Protein AF-A0A7V9UME2-F1 (afdb_monomer)

Solvent-accessible surface area (backbone atoms only — not comparable to full-atom values): 10775 Å² total; per-residue (Å²): 134,85,80,83,74,76,74,48,71,33,78,47,78,46,76,48,77,49,78,42,69,47,79,44,84,53,72,81,42,75,70,39,49,62,72,36,68,63,60,69,37,90,89,47,67,75,81,38,71,73,53,54,52,47,53,51,49,42,49,54,52,45,53,52,39,70,72,31,64,72,46,36,53,50,49,52,51,32,56,49,28,55,60,44,18,78,75,78,42,77,62,42,36,71,76,66,71,50,64,56,67,64,76,53,50,57,77,49,39,84,79,50,57,72,68,55,34,51,52,53,50,51,27,48,78,67,73,42,39,64,75,67,38,41,59,59,56,58,19,49,42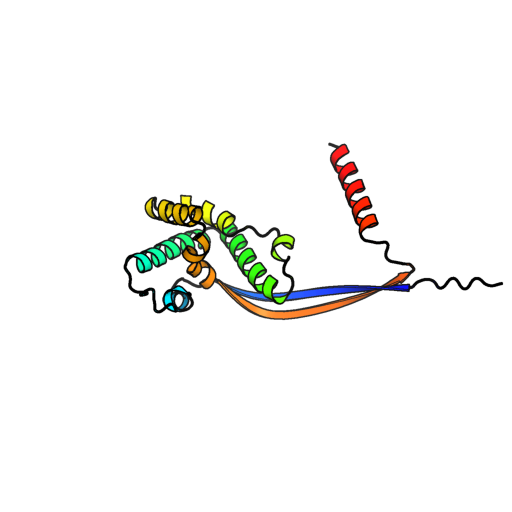,81,43,82,75,48,75,48,78,49,79,46,80,46,83,39,86,41,77,82,75,56,71,66,57,57,50,52,49,52,54,53,51,51,55,60,60,64,72,74,116

Mean predicted aligned error: 12.07 Å

Structure (mmCIF, N/CA/C/O backbone):
data_AF-A0A7V9UME2-F1
#
_entry.id   AF-A0A7V9UME2-F1
#
loop_
_atom_site.group_PDB
_atom_site.id
_atom_site.type_symbol
_atom_site.label_atom_id
_atom_site.label_alt_id
_atom_site.label_comp_id
_atom_site.label_asym_id
_atom_site.label_entity_id
_atom_site.label_seq_id
_atom_site.pdbx_PDB_ins_code
_atom_site.Cartn_x
_atom_site.Cartn_y
_atom_site.Cartn_z
_atom_site.occupancy
_atom_site.B_iso_or_equiv
_atom_site.auth_seq_id
_atom_site.auth_comp_id
_atom_site.auth_asym_id
_atom_site.auth_atom_id
_atom_site.pdbx_PDB_model_num
ATOM 1 N N . MET A 1 1 ? 40.682 19.421 -53.446 1.00 37.09 1 MET A N 1
ATOM 2 C CA . MET A 1 1 ? 40.880 19.091 -52.021 1.00 37.09 1 MET A CA 1
ATOM 3 C C . MET A 1 1 ? 39.551 18.552 -51.536 1.00 37.09 1 MET A C 1
ATOM 5 O O . MET A 1 1 ? 38.599 19.317 -51.508 1.00 37.09 1 MET A O 1
ATOM 9 N N . ASN A 1 2 ? 39.467 17.237 -51.321 1.00 38.06 2 ASN A N 1
ATOM 10 C CA . ASN A 1 2 ? 38.267 16.581 -50.802 1.00 38.06 2 ASN A CA 1
ATOM 11 C C . ASN A 1 2 ? 38.103 16.971 -49.334 1.00 38.06 2 ASN A C 1
ATOM 13 O O . ASN A 1 2 ? 39.027 16.779 -48.546 1.00 38.06 2 ASN A O 1
ATOM 17 N N . SER A 1 3 ? 36.957 17.545 -48.988 1.00 43.12 3 SER A N 1
ATOM 18 C CA . SER A 1 3 ? 36.489 17.617 -47.612 1.00 43.12 3 SER A CA 1
ATOM 19 C C . SER A 1 3 ? 35.932 16.243 -47.255 1.00 43.12 3 SER A C 1
ATOM 21 O O . SER A 1 3 ? 34.804 15.925 -47.628 1.00 43.12 3 SER A O 1
ATOM 23 N N . ASP A 1 4 ? 36.734 15.423 -46.576 1.00 44.94 4 ASP A N 1
ATOM 24 C CA . ASP A 1 4 ? 36.217 14.294 -45.802 1.00 44.94 4 ASP A CA 1
ATOM 25 C C . ASP A 1 4 ? 35.383 14.884 -44.654 1.00 44.94 4 ASP A C 1
ATOM 27 O O . ASP A 1 4 ? 35.871 15.134 -43.551 1.00 44.94 4 ASP A O 1
ATOM 31 N N . GLU A 1 5 ? 34.120 15.199 -44.943 1.00 48.78 5 GLU A N 1
ATOM 32 C CA . GLU A 1 5 ? 33.104 15.365 -43.913 1.00 48.78 5 GLU A CA 1
ATOM 33 C C . GLU A 1 5 ? 32.893 13.977 -43.309 1.00 48.78 5 GLU A C 1
ATOM 35 O O . GLU A 1 5 ? 32.191 13.135 -43.864 1.00 48.78 5 GLU A O 1
ATOM 40 N N . HIS A 1 6 ? 33.560 13.703 -42.187 1.00 49.41 6 HIS A N 1
ATOM 41 C CA . HIS A 1 6 ? 33.167 12.595 -41.331 1.00 49.41 6 HIS A CA 1
ATOM 42 C C . HIS A 1 6 ? 31.718 12.847 -40.903 1.00 49.41 6 HIS A C 1
ATOM 44 O O . HIS A 1 6 ? 31.464 13.654 -40.010 1.00 49.41 6 HIS A O 1
ATOM 50 N N . GLU A 1 7 ? 30.764 12.193 -41.571 1.00 59.16 7 GLU A N 1
ATOM 51 C CA . GLU A 1 7 ? 29.390 12.099 -41.095 1.00 59.16 7 GLU A CA 1
ATOM 52 C C . GLU A 1 7 ? 29.445 11.493 -39.690 1.00 59.16 7 GLU A C 1
ATOM 54 O O . GLU A 1 7 ? 29.748 10.311 -39.519 1.00 59.16 7 GLU A O 1
ATOM 59 N N . THR A 1 8 ? 29.231 12.318 -38.664 1.00 61.66 8 THR A N 1
ATOM 60 C CA . THR A 1 8 ? 29.164 11.850 -37.281 1.00 61.66 8 THR A CA 1
ATOM 61 C C . THR A 1 8 ? 27.999 10.869 -37.173 1.00 61.66 8 THR A C 1
ATOM 63 O O . THR A 1 8 ? 26.838 11.273 -37.209 1.00 61.66 8 THR A O 1
ATOM 66 N N . GLU A 1 9 ? 28.288 9.574 -37.091 1.00 61.94 9 GLU A N 1
A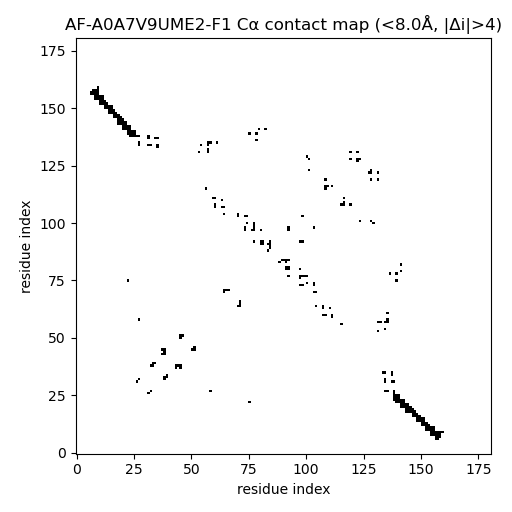TOM 67 C CA . GLU A 1 9 ? 27.285 8.536 -36.858 1.00 61.94 9 GLU A CA 1
ATOM 68 C C . GLU A 1 9 ? 26.998 8.475 -35.352 1.00 61.94 9 GLU A C 1
ATOM 70 O O . GLU A 1 9 ? 27.887 8.171 -34.555 1.00 61.94 9 GLU A O 1
ATOM 75 N N . THR A 1 10 ? 25.759 8.763 -34.949 1.00 69.25 10 THR A N 1
ATOM 76 C CA . THR A 1 10 ? 25.314 8.549 -33.568 1.00 69.25 10 THR A CA 1
ATOM 77 C C . THR A 1 10 ? 24.605 7.204 -33.467 1.00 69.25 10 THR A C 1
ATOM 79 O O . THR A 1 10 ? 23.643 6.930 -34.189 1.00 69.25 10 THR A O 1
ATOM 82 N N . LEU A 1 11 ? 25.058 6.361 -32.539 1.00 72.44 11 LEU A N 1
ATOM 83 C CA . LEU A 1 11 ? 24.358 5.136 -32.171 1.00 72.44 11 LEU A CA 1
ATOM 84 C C . LEU A 1 11 ? 23.325 5.451 -31.086 1.00 72.44 11 LEU A C 1
ATOM 86 O O . LEU A 1 11 ? 23.682 5.813 -29.967 1.00 72.44 11 LEU A O 1
ATOM 90 N N . GLU A 1 12 ? 22.049 5.288 -31.414 1.00 74.19 12 GLU A N 1
ATOM 91 C CA . GLU A 1 12 ? 20.953 5.354 -30.455 1.00 74.19 12 GLU A CA 1
ATOM 92 C C . GLU A 1 12 ? 20.598 3.927 -30.009 1.00 74.19 12 GLU A C 1
ATOM 94 O O . GLU A 1 12 ? 20.333 3.046 -30.835 1.00 74.19 12 GLU A O 1
ATOM 99 N N . MET A 1 13 ? 20.616 3.690 -28.698 1.00 72.00 13 MET A N 1
ATOM 100 C CA . MET A 1 13 ? 20.225 2.417 -28.089 1.00 72.00 13 MET A CA 1
ATOM 101 C C . MET A 1 13 ? 18.996 2.653 -27.218 1.00 72.00 13 MET A C 1
ATOM 103 O O . MET A 1 13 ? 19.035 3.456 -26.288 1.00 72.00 13 MET A O 1
ATOM 107 N N . HIS A 1 14 ? 17.909 1.962 -27.536 1.00 76.50 14 HIS A N 1
ATOM 108 C CA . HIS A 1 14 ? 16.685 1.935 -26.746 1.00 76.50 14 HIS A CA 1
ATOM 109 C C . HIS A 1 14 ? 16.627 0.602 -26.013 1.00 76.50 14 HIS A C 1
ATOM 111 O O . HIS A 1 14 ? 16.776 -0.444 -26.637 1.00 76.50 14 HIS A O 1
ATOM 117 N N . TYR A 1 15 ? 16.396 0.635 -24.706 1.00 73.56 15 TYR A N 1
ATOM 118 C CA . TYR A 1 15 ? 16.175 -0.566 -23.907 1.00 73.56 15 TYR A CA 1
ATOM 119 C C . TYR A 1 15 ? 14.728 -0.558 -23.436 1.00 73.56 15 TYR A C 1
ATOM 121 O O . TYR A 1 15 ? 14.269 0.427 -22.856 1.00 73.56 15 TYR A O 1
ATOM 129 N N . ARG A 1 16 ? 14.006 -1.646 -2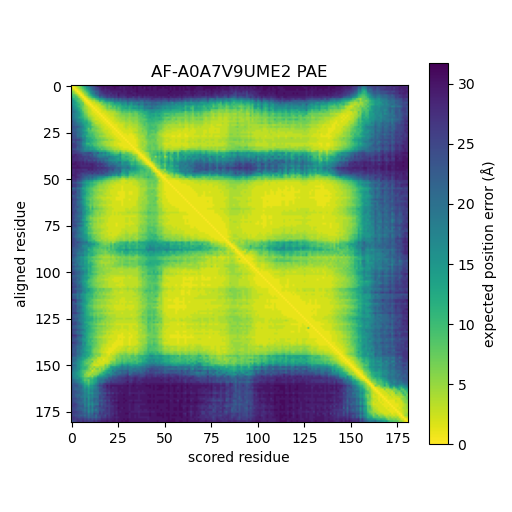3.692 1.00 79.12 16 ARG A N 1
ATOM 130 C CA . ARG A 1 16 ? 12.710 -1.912 -23.071 1.00 79.12 16 ARG A CA 1
ATOM 131 C C . ARG A 1 16 ? 12.926 -2.944 -21.979 1.00 79.12 16 ARG A C 1
ATOM 133 O O . ARG A 1 16 ? 13.465 -4.009 -22.252 1.00 79.12 16 ARG A O 1
ATOM 140 N N . VAL A 1 17 ? 12.493 -2.616 -20.769 1.00 76.62 17 VAL A N 1
ATOM 141 C CA . VAL A 1 17 ? 12.484 -3.540 -19.636 1.00 76.62 17 VAL A CA 1
ATOM 142 C C . VAL A 1 17 ? 11.035 -3.924 -19.365 1.00 76.62 17 VAL A C 1
ATOM 144 O O . VAL A 1 17 ? 10.199 -3.044 -19.161 1.00 76.62 17 VAL A O 1
ATOM 147 N N . THR A 1 18 ? 10.751 -5.219 -19.389 1.00 83.00 18 THR A N 1
ATOM 148 C CA . THR A 1 18 ? 9.478 -5.802 -18.957 1.00 83.00 18 THR A CA 1
ATOM 149 C C . THR A 1 18 ? 9.734 -6.522 -17.642 1.00 83.00 18 THR A C 1
ATOM 151 O O . THR A 1 18 ? 10.690 -7.289 -17.543 1.00 83.00 18 THR A O 1
ATOM 154 N N . LEU A 1 19 ? 8.910 -6.256 -16.632 1.00 82.25 19 LEU A N 1
ATOM 155 C CA . LEU A 1 19 ? 8.998 -6.898 -15.325 1.00 82.25 19 LEU A CA 1
ATOM 156 C C . LEU A 1 19 ? 7.687 -7.623 -15.058 1.00 82.25 19 LEU A C 1
ATOM 158 O O . LEU A 1 19 ? 6.629 -6.991 -15.058 1.00 82.25 19 LEU A O 1
ATOM 162 N N . ASP A 1 20 ? 7.781 -8.918 -14.798 1.00 86.94 20 ASP A N 1
ATOM 163 C CA . ASP A 1 20 ? 6.648 -9.750 -14.431 1.00 86.94 20 ASP A CA 1
ATOM 164 C C . ASP A 1 20 ? 6.674 -9.976 -12.923 1.00 86.94 20 ASP A C 1
ATOM 166 O O . ASP A 1 20 ? 7.697 -10.350 -12.338 1.00 86.94 20 ASP A O 1
ATOM 170 N N . PHE A 1 21 ? 5.542 -9.726 -12.279 1.00 86.88 21 PHE A N 1
ATOM 171 C CA . PHE A 1 21 ? 5.401 -9.848 -10.839 1.00 86.88 21 PHE A CA 1
ATOM 172 C C . PHE A 1 21 ? 4.000 -10.323 -10.477 1.00 86.88 21 PHE A C 1
ATOM 174 O O . PHE A 1 21 ? 3.012 -10.074 -11.171 1.00 86.88 21 PHE A O 1
ATOM 181 N N . ARG A 1 22 ? 3.919 -10.956 -9.314 1.00 91.19 22 ARG A N 1
ATOM 182 C CA . ARG A 1 22 ? 2.683 -11.361 -8.667 1.00 91.19 22 ARG A CA 1
ATOM 183 C C . ARG A 1 22 ? 2.509 -10.577 -7.381 1.00 91.19 22 ARG A C 1
ATOM 185 O O . ARG A 1 22 ? 3.382 -10.591 -6.519 1.00 91.19 22 ARG A O 1
ATOM 192 N N . MET A 1 23 ? 1.357 -9.934 -7.226 1.00 90.00 23 MET A N 1
ATOM 193 C CA . MET A 1 23 ? 0.979 -9.300 -5.965 1.00 90.00 23 MET A CA 1
ATOM 194 C C . MET A 1 23 ? 0.060 -10.215 -5.167 1.00 90.00 23 MET A C 1
ATOM 196 O O . MET A 1 23 ? -0.976 -10.668 -5.656 1.00 90.00 23 MET A O 1
ATOM 200 N N . LEU A 1 24 ? 0.434 -10.467 -3.919 1.00 91.25 24 LEU A N 1
ATOM 201 C CA . LEU A 1 24 ? -0.372 -11.188 -2.949 1.00 91.25 24 LEU A CA 1
ATOM 202 C C . LEU A 1 24 ? -0.977 -10.190 -1.966 1.00 91.25 24 LEU A C 1
ATOM 204 O O . LEU A 1 24 ? -0.264 -9.461 -1.283 1.00 91.25 24 LEU A O 1
ATOM 208 N N . VAL A 1 25 ? -2.305 -10.200 -1.881 1.00 93.00 25 VAL A N 1
ATOM 209 C CA . VAL A 1 25 ? -3.093 -9.373 -0.960 1.00 93.00 25 VAL A CA 1
ATOM 210 C C . VAL A 1 25 ? -3.575 -10.276 0.177 1.00 93.00 25 VAL A C 1
ATOM 212 O O . VAL A 1 25 ? -4.557 -11.011 0.031 1.00 93.00 25 VAL A O 1
ATOM 215 N N . ARG A 1 26 ? -2.829 -10.292 1.284 1.00 94.38 26 ARG A N 1
ATOM 216 C CA . ARG A 1 26 ? -3.022 -11.199 2.429 1.00 94.38 26 ARG A CA 1
ATOM 217 C C . ARG A 1 26 ? -3.964 -10.593 3.465 1.00 94.38 26 ARG A C 1
ATOM 219 O O . ARG A 1 26 ? -4.208 -9.400 3.472 1.00 94.38 26 ARG A O 1
ATOM 226 N N . ALA A 1 27 ? -4.533 -11.400 4.354 1.00 93.81 27 ALA A N 1
ATOM 227 C CA . ALA A 1 27 ? -5.198 -10.851 5.539 1.00 93.81 27 ALA A CA 1
ATOM 228 C C . ALA A 1 27 ? -4.146 -10.418 6.575 1.00 93.81 27 ALA A C 1
ATOM 230 O O . ALA A 1 27 ? -3.106 -11.060 6.668 1.00 93.81 27 ALA A O 1
ATOM 231 N N . ILE A 1 28 ? -4.442 -9.397 7.388 1.00 93.56 28 ILE A N 1
ATOM 232 C CA . ILE A 1 28 ? -3.623 -9.043 8.560 1.00 93.56 28 ILE A CA 1
ATOM 233 C C . ILE A 1 28 ? -3.883 -10.092 9.656 1.00 93.56 28 ILE A C 1
ATOM 235 O O . ILE A 1 28 ? -4.777 -9.936 10.491 1.00 93.56 28 ILE A O 1
ATOM 239 N N . ASN A 1 29 ? -3.161 -11.208 9.592 1.00 89.94 29 ASN A N 1
ATOM 240 C CA . ASN A 1 29 ? -3.168 -12.311 10.555 1.00 89.94 29 ASN A CA 1
ATOM 241 C C . ASN A 1 29 ? -1.890 -12.279 11.416 1.00 89.94 29 ASN A C 1
ATOM 243 O O . ASN A 1 29 ? -1.044 -11.407 11.238 1.00 89.94 29 ASN A O 1
ATOM 247 N N . ASP A 1 30 ? -1.741 -13.240 12.328 1.00 87.00 30 ASP A N 1
ATOM 248 C CA . ASP A 1 30 ? -0.585 -13.308 13.232 1.00 87.00 30 ASP A CA 1
ATOM 249 C C . ASP A 1 30 ? 0.756 -13.402 12.483 1.00 87.00 30 ASP A C 1
ATOM 251 O O . ASP A 1 30 ? 1.754 -12.857 12.944 1.00 87.00 30 ASP A O 1
ATOM 255 N N . GLU A 1 31 ? 0.778 -14.039 11.308 1.00 87.44 31 GLU A N 1
ATOM 256 C CA . GLU A 1 31 ? 1.973 -14.121 10.458 1.00 87.44 31 GLU A CA 1
ATOM 257 C C . GLU A 1 31 ? 2.373 -12.737 9.927 1.00 87.44 31 GLU A C 1
ATOM 259 O O . GLU A 1 31 ? 3.521 -12.337 10.080 1.00 87.44 31 GLU A O 1
ATOM 264 N N . VAL A 1 32 ? 1.426 -11.970 9.366 1.00 88.56 32 VAL A N 1
ATOM 265 C CA . VAL A 1 32 ? 1.680 -10.593 8.895 1.00 88.56 32 VAL A CA 1
ATOM 266 C C . VAL A 1 32 ? 2.087 -9.680 10.050 1.00 88.56 32 VAL A C 1
ATOM 268 O O . VAL A 1 32 ? 2.968 -8.839 9.892 1.00 88.56 32 VAL A O 1
ATOM 271 N N . CYS A 1 33 ? 1.483 -9.860 11.223 1.00 87.62 33 CYS A N 1
ATOM 272 C CA . CYS A 1 33 ? 1.857 -9.130 12.426 1.00 87.62 33 CYS A CA 1
ATOM 273 C C . CYS A 1 33 ? 3.333 -9.357 12.800 1.00 87.62 33 CYS A C 1
ATOM 275 O O . CYS A 1 33 ? 4.056 -8.395 13.032 1.00 87.62 33 CYS A O 1
ATOM 277 N N . GLN A 1 34 ? 3.823 -10.599 12.765 1.00 84.19 34 GLN A N 1
ATOM 278 C CA . GLN A 1 34 ? 5.230 -10.916 13.065 1.00 84.19 34 GLN A CA 1
ATOM 279 C C . GLN A 1 34 ? 6.237 -10.299 12.076 1.00 84.19 34 GLN A C 1
ATOM 281 O O . GLN A 1 34 ? 7.414 -10.151 12.407 1.00 84.19 34 GLN A O 1
ATOM 286 N N . GLU A 1 35 ? 5.794 -9.921 10.874 1.00 84.38 35 GLU A N 1
ATOM 287 C CA . GLU A 1 35 ? 6.627 -9.243 9.873 1.00 84.38 35 GLU A CA 1
ATOM 288 C C . GLU A 1 35 ? 6.812 -7.737 10.152 1.00 84.38 35 GLU A C 1
ATOM 290 O O . GLU A 1 35 ? 7.667 -7.106 9.529 1.00 84.38 35 GLU A O 1
ATOM 295 N N . SER A 1 36 ? 6.036 -7.149 11.068 1.00 76.94 36 SER A N 1
ATOM 296 C CA . SER A 1 36 ? 6.126 -5.727 11.425 1.00 76.94 36 SER A CA 1
ATOM 297 C C . SER A 1 36 ? 7.287 -5.433 12.375 1.00 76.94 36 SER A C 1
ATOM 299 O O . SER A 1 36 ? 7.661 -6.248 13.227 1.00 76.94 36 SER A O 1
ATOM 301 N N . PHE A 1 37 ? 7.851 -4.229 12.256 1.00 63.75 37 PHE A N 1
ATOM 302 C CA . PHE A 1 37 ? 8.914 -3.752 13.138 1.00 63.75 37 PHE A CA 1
ATOM 303 C C . PHE A 1 37 ? 8.492 -3.750 14.617 1.00 63.75 37 PHE A C 1
ATOM 305 O O . PHE A 1 37 ? 9.285 -4.128 15.477 1.00 63.75 37 PHE A O 1
ATOM 312 N N . PHE A 1 38 ? 7.231 -3.425 14.915 1.00 61.59 38 PHE A N 1
ATOM 313 C CA . PHE A 1 38 ? 6.715 -3.351 16.287 1.00 61.59 38 PHE A CA 1
ATOM 314 C C . PHE A 1 38 ? 6.739 -4.685 17.041 1.00 61.59 38 PHE A C 1
ATOM 316 O O . PHE A 1 38 ? 6.883 -4.698 18.257 1.00 61.59 38 PHE A O 1
ATOM 323 N N . PHE A 1 39 ? 6.638 -5.814 16.336 1.00 56.97 39 PHE A N 1
ATOM 324 C CA . PHE A 1 39 ? 6.765 -7.143 16.945 1.00 56.97 39 PHE A CA 1
ATOM 325 C C . PHE A 1 39 ? 8.225 -7.578 17.137 1.00 56.97 39 PHE A C 1
ATOM 327 O O . PHE A 1 39 ? 8.498 -8.522 17.879 1.00 56.97 39 PHE A O 1
ATOM 334 N N . ASN A 1 40 ? 9.160 -6.902 16.466 1.00 55.47 40 ASN A N 1
ATOM 335 C CA . ASN A 1 40 ? 10.590 -7.192 16.510 1.00 55.47 40 ASN A CA 1
ATOM 336 C C . ASN A 1 40 ? 11.362 -6.254 17.458 1.00 55.47 40 ASN A C 1
ATOM 338 O O . ASN A 1 40 ? 12.490 -6.571 17.846 1.00 55.47 40 ASN A O 1
ATOM 342 N N . ASP A 1 41 ? 10.765 -5.132 17.865 1.00 57.91 41 ASP A N 1
ATOM 343 C CA . ASP A 1 41 ? 11.319 -4.235 18.874 1.00 57.91 41 ASP A CA 1
ATOM 344 C C . ASP A 1 41 ? 11.031 -4.766 20.290 1.00 57.91 41 ASP A C 1
ATOM 346 O O . ASP A 1 41 ? 9.913 -4.708 20.792 1.00 57.91 41 ASP A O 1
ATOM 350 N N . GLN A 1 42 ? 12.065 -5.273 20.972 1.00 52.56 42 GLN A N 1
ATOM 351 C CA . GLN A 1 42 ? 11.964 -5.794 22.345 1.00 52.56 42 GLN A CA 1
ATOM 352 C C . GLN A 1 42 ? 11.565 -4.732 23.387 1.00 52.56 42 GLN A C 1
ATOM 354 O O . GLN A 1 42 ? 11.328 -5.084 24.545 1.00 52.56 42 GLN A O 1
ATOM 359 N N . SER A 1 43 ? 11.538 -3.446 23.016 1.00 56.09 43 SER A N 1
ATOM 360 C CA . SER A 1 43 ? 11.139 -2.350 23.901 1.00 56.09 43 SER A CA 1
ATOM 361 C C . SER A 1 43 ? 9.631 -2.076 23.916 1.00 56.09 43 SER A C 1
ATOM 363 O O . SER A 1 43 ? 9.153 -1.473 24.876 1.00 56.09 43 SER A O 1
ATOM 365 N N . ILE A 1 44 ? 8.885 -2.562 22.916 1.00 56.12 44 ILE A N 1
ATOM 366 C CA . ILE A 1 44 ? 7.427 -2.444 22.817 1.00 56.12 44 ILE A CA 1
ATOM 367 C C . ILE A 1 44 ? 6.854 -3.851 22.971 1.00 56.12 44 ILE A C 1
ATOM 369 O O . ILE A 1 44 ? 7.041 -4.723 22.126 1.00 56.12 44 ILE A O 1
ATOM 373 N N . SER A 1 45 ? 6.182 -4.121 24.089 1.00 52.62 45 SER A N 1
ATOM 374 C CA . SER A 1 45 ? 5.560 -5.428 24.280 1.00 52.62 45 SER A CA 1
ATOM 375 C C . SER A 1 45 ? 4.372 -5.545 23.327 1.00 52.62 45 SER A C 1
ATOM 377 O O . SER A 1 45 ? 3.343 -4.913 23.539 1.00 52.62 45 SER A O 1
ATOM 379 N N . ALA A 1 46 ? 4.478 -6.408 22.317 1.00 54.62 46 ALA A N 1
ATOM 380 C CA . ALA A 1 46 ? 3.427 -6.698 21.336 1.00 54.62 46 ALA A CA 1
ATOM 381 C C . ALA A 1 46 ? 2.089 -7.233 21.916 1.00 54.62 46 ALA A C 1
ATOM 383 O O . ALA A 1 46 ? 1.194 -7.599 21.161 1.00 54.62 46 ALA A O 1
ATOM 384 N N . GLY A 1 47 ? 1.954 -7.299 23.247 1.00 54.12 47 GLY A N 1
ATOM 385 C CA . GLY A 1 47 ? 0.717 -7.589 23.982 1.00 54.12 47 GLY A CA 1
ATOM 386 C C . GLY A 1 47 ? 0.185 -6.408 24.807 1.00 54.12 47 GLY A C 1
ATOM 387 O O . GLY A 1 47 ? -0.567 -6.620 25.756 1.00 54.12 47 GLY A O 1
ATOM 388 N N . GLU A 1 48 ? 0.623 -5.174 24.534 1.00 59.16 48 GLU A N 1
ATOM 389 C CA . GLU A 1 48 ? 0.025 -3.983 25.144 1.00 59.16 48 GLU A CA 1
ATOM 390 C C . GLU A 1 48 ? -1.377 -3.717 24.559 1.00 59.16 48 GLU A C 1
ATOM 392 O O . GLU A 1 48 ? -1.547 -3.781 23.340 1.00 59.16 48 GLU A O 1
ATOM 397 N N . PRO A 1 49 ? -2.389 -3.385 25.387 1.00 62.66 49 PRO A N 1
ATOM 398 C CA . PRO A 1 49 ? -3.761 -3.156 24.916 1.00 62.66 49 PRO A CA 1
ATOM 399 C C . PRO A 1 49 ? -3.874 -2.104 23.805 1.00 62.66 49 PRO A C 1
ATOM 401 O O . PRO A 1 49 ? -4.665 -2.261 22.878 1.00 62.66 49 PRO A O 1
ATOM 404 N N . ASP A 1 50 ? -3.053 -1.053 23.871 1.00 72.31 50 ASP A N 1
ATOM 405 C CA . ASP A 1 50 ? -3.034 0.012 22.865 1.00 72.31 50 ASP A CA 1
ATOM 406 C C . ASP A 1 50 ? -2.502 -0.488 21.513 1.00 72.31 50 ASP A C 1
ATOM 408 O O . ASP A 1 50 ? -2.922 -0.015 20.454 1.00 72.31 50 ASP A O 1
ATOM 412 N N . PHE A 1 51 ? -1.617 -1.486 21.541 1.00 79.12 51 PHE A N 1
ATOM 413 C CA . PHE A 1 51 ? -1.061 -2.110 20.351 1.00 79.12 51 PHE A CA 1
ATOM 414 C C . PHE A 1 51 ? -2.043 -3.098 19.710 1.00 79.12 51 PHE A C 1
ATOM 416 O O . PHE A 1 51 ? -2.251 -3.050 18.498 1.00 79.12 51 PHE A O 1
ATOM 423 N N . GLU A 1 52 ? -2.713 -3.934 20.511 1.00 84.50 52 GLU A N 1
ATOM 424 C CA . GLU A 1 52 ? -3.783 -4.817 20.023 1.00 84.50 52 GLU A CA 1
ATOM 425 C C . GLU A 1 52 ? -4.921 -4.019 19.376 1.00 84.50 52 GLU A C 1
ATOM 427 O O . GLU A 1 52 ? -5.386 -4.359 18.284 1.00 84.50 52 GLU A O 1
ATOM 432 N N . GLU A 1 53 ? -5.331 -2.912 19.999 1.00 90.31 53 GLU A N 1
ATOM 433 C CA . GLU A 1 53 ? -6.357 -2.053 19.418 1.00 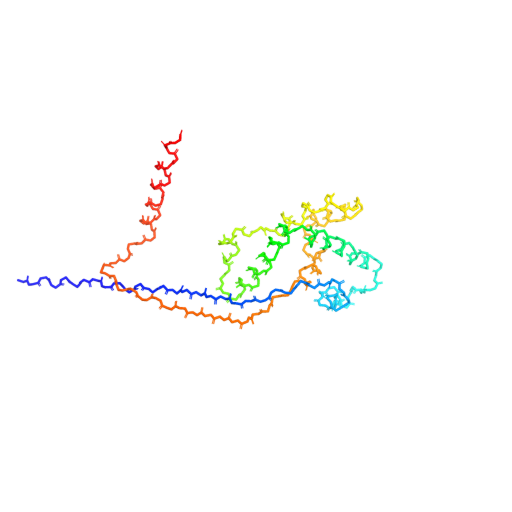90.31 53 GLU A CA 1
ATOM 434 C C . GLU A 1 53 ? -5.863 -1.385 18.123 1.00 90.31 53 GLU A C 1
ATOM 436 O O . GLU A 1 53 ? -6.628 -1.279 17.165 1.00 90.31 53 GLU A O 1
ATOM 441 N N . ASN A 1 54 ? -4.586 -0.994 18.025 1.00 89.31 54 ASN A N 1
ATOM 442 C CA . ASN A 1 54 ? -4.028 -0.476 16.771 1.00 89.31 54 ASN A CA 1
ATOM 443 C C . ASN A 1 54 ? -4.065 -1.520 15.638 1.00 89.31 54 ASN A C 1
ATOM 445 O O . ASN A 1 54 ? -4.453 -1.201 14.512 1.00 89.31 54 ASN A O 1
ATOM 449 N N . ILE A 1 55 ? -3.744 -2.785 15.929 1.00 91.88 55 ILE A N 1
ATOM 450 C CA . ILE A 1 55 ? -3.873 -3.880 14.952 1.00 91.88 55 ILE A CA 1
ATOM 451 C C . ILE A 1 55 ? -5.317 -3.970 14.451 1.00 91.88 55 ILE A C 1
ATOM 453 O O . ILE A 1 55 ? -5.558 -4.088 13.246 1.00 91.88 55 ILE A O 1
ATOM 457 N N . GLU A 1 56 ? -6.293 -3.883 15.354 1.00 94.50 56 GLU A N 1
ATOM 458 C CA . GLU A 1 56 ? -7.699 -3.934 14.969 1.00 94.50 56 GLU A CA 1
ATOM 459 C C . GLU A 1 56 ? -8.156 -2.700 14.181 1.00 94.50 56 GLU A C 1
ATOM 461 O O . GLU A 1 56 ? -8.914 -2.837 13.213 1.00 94.50 56 GLU A O 1
ATOM 466 N N . ARG A 1 57 ? -7.647 -1.507 14.502 1.00 95.56 57 ARG A N 1
ATOM 467 C CA . ARG A 1 57 ? -7.854 -0.295 13.691 1.00 95.56 57 ARG A CA 1
ATOM 468 C C . ARG A 1 57 ? -7.331 -0.486 12.270 1.00 95.56 57 ARG A C 1
ATOM 470 O O . ARG A 1 57 ? -8.065 -0.242 11.307 1.00 95.56 57 ARG A O 1
ATOM 477 N N . GLN A 1 58 ? -6.115 -1.010 12.123 1.00 96.00 58 GLN A N 1
ATOM 478 C CA . GLN A 1 58 ? -5.520 -1.305 10.819 1.00 96.00 58 GLN A CA 1
ATOM 479 C C . GLN A 1 58 ? -6.306 -2.384 10.060 1.00 96.00 58 GLN A C 1
ATOM 481 O O . GLN A 1 58 ? -6.564 -2.222 8.868 1.00 96.00 58 GLN A O 1
ATOM 486 N N . ARG A 1 59 ? -6.797 -3.439 10.728 1.00 96.62 59 ARG A N 1
ATOM 487 C CA . ARG A 1 59 ? -7.692 -4.448 10.121 1.00 96.62 59 ARG A CA 1
ATOM 488 C C . ARG A 1 59 ? -8.977 -3.827 9.573 1.00 96.62 59 ARG A C 1
ATOM 490 O O . ARG A 1 59 ? -9.408 -4.177 8.467 1.00 96.62 59 ARG A O 1
ATOM 497 N N . ARG A 1 60 ? -9.594 -2.903 10.315 1.00 97.56 60 ARG A N 1
ATOM 498 C CA . ARG A 1 60 ? -10.809 -2.191 9.885 1.00 97.56 60 ARG A CA 1
ATOM 499 C C . ARG A 1 60 ? -10.537 -1.285 8.683 1.00 97.56 60 ARG A C 1
ATOM 501 O O . ARG A 1 60 ? -11.286 -1.358 7.706 1.00 97.56 60 ARG A O 1
ATOM 508 N N . LEU A 1 61 ? -9.452 -0.510 8.708 1.00 97.81 61 LEU A N 1
ATOM 509 C CA . LEU A 1 61 ? -9.031 0.324 7.576 1.00 97.81 61 LEU A CA 1
ATOM 510 C C . LEU A 1 61 ? -8.718 -0.532 6.342 1.00 97.81 61 LEU A C 1
ATOM 512 O O . LEU A 1 61 ? -9.217 -0.269 5.248 1.00 97.81 61 LEU A O 1
ATOM 516 N N . TYR A 1 62 ? -7.984 -1.626 6.527 1.00 97.38 62 TYR A N 1
ATOM 517 C CA . TYR A 1 62 ? -7.636 -2.551 5.456 1.00 97.38 62 TYR A CA 1
ATOM 518 C C . TYR A 1 62 ? -8.862 -3.190 4.803 1.00 97.38 62 TYR A C 1
ATOM 520 O O . TYR A 1 62 ? -8.931 -3.349 3.583 1.00 97.38 62 TYR A O 1
ATOM 528 N N . LYS A 1 63 ? -9.881 -3.523 5.600 1.00 97.38 63 LYS A N 1
ATOM 529 C CA . LYS A 1 63 ? -11.158 -4.013 5.080 1.00 97.38 63 LYS A CA 1
ATOM 530 C C . LYS A 1 63 ? -11.847 -2.969 4.198 1.00 97.38 63 LYS A C 1
ATOM 532 O O . LYS A 1 63 ? -12.431 -3.342 3.182 1.00 97.38 63 LYS A O 1
ATOM 537 N N . LEU A 1 64 ? -11.794 -1.686 4.558 1.00 97.75 64 LEU A N 1
ATOM 538 C CA . LEU A 1 64 ? -12.328 -0.610 3.716 1.00 97.75 64 LEU A CA 1
ATOM 539 C C . LEU A 1 64 ? -11.531 -0.464 2.420 1.00 97.75 64 LEU A C 1
ATOM 541 O O . LEU A 1 64 ? -12.145 -0.381 1.357 1.00 97.75 64 LEU A O 1
ATOM 545 N N . LEU A 1 65 ? -10.197 -0.516 2.497 1.00 97.44 65 LEU A N 1
ATOM 546 C CA . LEU A 1 65 ? -9.318 -0.489 1.327 1.00 97.44 65 LEU A CA 1
ATOM 547 C C . LEU A 1 65 ? -9.665 -1.626 0.358 1.00 97.44 65 LEU A C 1
ATOM 549 O O . LEU A 1 65 ? -9.951 -1.380 -0.809 1.00 97.44 65 LEU A O 1
ATOM 553 N N . ARG A 1 66 ? -9.755 -2.865 0.854 1.00 95.62 66 ARG A N 1
ATOM 554 C CA . ARG A 1 66 ? -10.083 -4.047 0.038 1.00 95.62 66 ARG A CA 1
ATOM 555 C C . ARG A 1 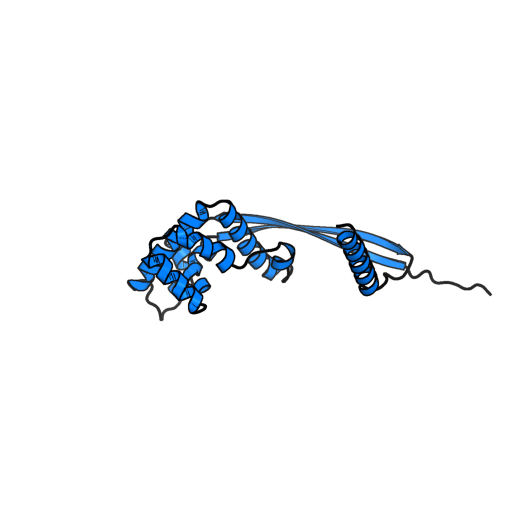66 ? -11.473 -4.011 -0.593 1.00 95.62 66 ARG A C 1
ATOM 557 O O . ARG A 1 66 ? -11.678 -4.626 -1.635 1.00 95.62 66 ARG A O 1
ATOM 564 N N . ASN A 1 67 ? -12.422 -3.322 0.033 1.00 96.69 67 ASN A N 1
ATOM 565 C CA . ASN A 1 67 ? -13.783 -3.177 -0.485 1.00 96.69 67 ASN A CA 1
ATOM 566 C C . ASN A 1 67 ? -13.942 -1.974 -1.429 1.00 96.69 67 ASN A C 1
ATOM 568 O O . ASN A 1 67 ? -15.041 -1.743 -1.935 1.00 96.69 67 ASN A O 1
ATOM 572 N N . ASN A 1 68 ? -12.872 -1.217 -1.678 1.00 97.25 68 ASN A N 1
ATOM 573 C CA . ASN A 1 68 ? -12.848 -0.090 -2.598 1.00 97.25 68 ASN A CA 1
ATOM 574 C C . ASN A 1 68 ? -11.853 -0.372 -3.739 1.00 97.25 68 ASN A C 1
ATOM 576 O O . ASN A 1 68 ? -10.669 -0.074 -3.590 1.00 97.25 68 ASN A O 1
ATOM 580 N N . PRO A 1 69 ? -12.309 -0.918 -4.886 1.00 95.75 69 PRO A N 1
ATOM 581 C CA . PRO A 1 69 ? -11.423 -1.337 -5.975 1.00 95.75 69 PRO A CA 1
ATOM 582 C C . PRO A 1 69 ? -10.500 -0.225 -6.476 1.00 95.75 69 PRO A C 1
ATOM 584 O O . PRO A 1 69 ? -9.313 -0.451 -6.656 1.00 95.75 69 PRO A O 1
ATOM 587 N N . THR A 1 70 ? -11.013 1.000 -6.622 1.00 95.88 70 THR A N 1
ATOM 588 C CA . THR A 1 70 ? -10.205 2.135 -7.087 1.00 95.88 70 THR A CA 1
ATOM 589 C C . THR A 1 70 ? -9.091 2.492 -6.104 1.00 95.88 70 THR A C 1
ATOM 591 O O . THR A 1 70 ? -7.977 2.780 -6.530 1.00 95.88 70 THR A O 1
ATOM 594 N N . ALA A 1 71 ? -9.382 2.490 -4.800 1.00 95.94 71 ALA A N 1
ATOM 595 C CA . ALA A 1 71 ? -8.370 2.775 -3.785 1.00 95.94 71 ALA A CA 1
ATOM 596 C C . ALA A 1 71 ? -7.358 1.629 -3.673 1.00 95.94 71 ALA A C 1
ATOM 598 O O . ALA A 1 71 ? -6.162 1.885 -3.580 1.00 95.94 71 ALA A O 1
ATOM 599 N N . LEU A 1 72 ? -7.826 0.378 -3.738 1.00 95.69 72 LEU A N 1
ATOM 600 C CA . LEU A 1 72 ? -6.961 -0.795 -3.729 1.00 95.69 72 LEU A CA 1
ATOM 601 C C . LEU A 1 72 ? -5.998 -0.784 -4.919 1.00 95.69 72 LEU A C 1
ATOM 603 O O . LEU A 1 72 ? -4.804 -0.950 -4.714 1.00 95.69 72 LEU A O 1
ATOM 607 N N . ASP A 1 73 ? -6.484 -0.531 -6.135 1.00 94.19 73 ASP A N 1
ATOM 608 C CA . ASP A 1 73 ? -5.639 -0.472 -7.333 1.00 94.19 73 ASP A CA 1
ATOM 609 C C . ASP A 1 73 ? -4.556 0.614 -7.209 1.00 94.19 73 ASP A C 1
ATOM 611 O O . ASP A 1 73 ? -3.394 0.370 -7.535 1.00 94.19 73 ASP A O 1
ATOM 615 N N . GLN A 1 74 ? -4.913 1.796 -6.687 1.00 94.50 74 GLN A N 1
ATOM 616 C CA . GLN A 1 74 ? -3.953 2.878 -6.428 1.00 94.50 74 GLN A CA 1
ATOM 617 C C . GLN A 1 74 ? -2.920 2.484 -5.370 1.00 94.50 74 GLN A C 1
ATOM 619 O O . GLN A 1 74 ? -1.730 2.734 -5.555 1.00 94.50 74 GLN A O 1
ATOM 624 N N . TYR A 1 75 ? -3.357 1.828 -4.294 1.00 94.62 75 TYR A N 1
ATOM 625 C CA . TYR A 1 75 ? -2.471 1.359 -3.233 1.00 94.62 75 TYR A CA 1
ATOM 626 C C . TYR A 1 75 ? -1.490 0.300 -3.737 1.00 94.62 75 TYR A C 1
ATOM 628 O O . TYR A 1 75 ? -0.296 0.376 -3.470 1.00 94.62 75 TYR A O 1
ATOM 636 N N . LEU A 1 76 ? -1.974 -0.666 -4.521 1.00 93.38 76 LEU A N 1
ATOM 637 C CA . LEU A 1 76 ? -1.145 -1.723 -5.094 1.00 93.38 76 LEU A CA 1
ATOM 638 C C . LEU A 1 76 ? -0.126 -1.174 -6.097 1.00 93.38 76 LEU A C 1
ATOM 640 O O . LEU A 1 76 ? 1.021 -1.615 -6.100 1.00 93.38 76 LEU A O 1
ATOM 644 N N . LEU A 1 77 ? -0.514 -0.191 -6.916 1.00 91.38 77 LEU A N 1
ATOM 645 C CA . LEU A 1 77 ? 0.424 0.498 -7.800 1.00 91.38 77 LEU A CA 1
ATOM 646 C C . LEU A 1 77 ? 1.499 1.248 -6.998 1.00 91.38 77 LEU A C 1
ATOM 648 O O . LEU A 1 77 ? 2.674 1.208 -7.364 1.00 91.38 77 LEU A O 1
ATOM 652 N N . SER A 1 78 ? 1.116 1.886 -5.890 1.00 90.88 78 SER A N 1
ATOM 653 C CA . SER A 1 78 ? 2.062 2.546 -4.988 1.00 90.88 78 SER A CA 1
ATOM 654 C C . SER A 1 78 ? 3.056 1.553 -4.382 1.00 90.88 78 SER A C 1
ATOM 656 O O . SER A 1 78 ? 4.261 1.698 -4.580 1.00 90.88 78 SER A O 1
ATOM 658 N N . ALA A 1 79 ? 2.566 0.462 -3.789 1.00 89.38 79 ALA A N 1
ATOM 659 C CA . ALA A 1 79 ? 3.407 -0.594 -3.225 1.00 89.38 79 ALA A CA 1
ATOM 660 C C . ALA A 1 79 ? 4.368 -1.201 -4.265 1.00 89.38 79 ALA A C 1
ATOM 662 O O . ALA A 1 79 ? 5.559 -1.368 -4.004 1.00 89.38 79 ALA A O 1
ATOM 663 N N . LEU A 1 80 ? 3.875 -1.483 -5.475 1.00 88.06 80 LEU A N 1
ATOM 664 C CA . LEU A 1 80 ? 4.697 -2.006 -6.564 1.00 88.06 80 LEU A CA 1
ATOM 665 C C . LEU A 1 80 ? 5.796 -1.028 -6.980 1.00 88.06 80 LEU A C 1
ATOM 667 O O . LEU A 1 80 ? 6.934 -1.438 -7.173 1.00 88.06 80 LEU A O 1
ATOM 671 N N . THR A 1 81 ? 5.459 0.243 -7.192 1.00 85.94 81 THR A N 1
ATOM 672 C CA . THR A 1 81 ? 6.431 1.229 -7.689 1.00 85.94 81 THR A CA 1
ATOM 673 C C . THR A 1 81 ? 7.473 1.598 -6.645 1.00 85.94 81 THR A C 1
ATOM 675 O O . THR A 1 81 ? 8.601 1.890 -7.029 1.00 85.94 81 THR A O 1
ATOM 678 N N . GLN A 1 82 ? 7.145 1.522 -5.354 1.00 83.44 82 GLN A N 1
ATOM 679 C CA . GLN A 1 82 ? 8.127 1.624 -4.276 1.00 83.44 82 GLN A CA 1
ATOM 680 C C . GLN A 1 82 ? 9.092 0.429 -4.293 1.00 83.44 82 GLN A C 1
ATOM 682 O O . GLN A 1 82 ? 10.307 0.623 -4.335 1.00 83.44 82 GLN A O 1
ATOM 687 N N . GLU A 1 83 ? 8.571 -0.800 -4.359 1.00 81.44 83 GLU A N 1
ATOM 688 C CA . GLU A 1 83 ? 9.393 -2.017 -4.434 1.00 81.44 83 GLU A CA 1
ATOM 689 C C . GLU A 1 83 ? 10.277 -2.028 -5.697 1.00 81.44 83 GLU A C 1
ATOM 691 O O . GLU A 1 83 ? 11.483 -2.260 -5.639 1.00 81.44 83 GLU A O 1
ATOM 696 N N . ALA A 1 84 ? 9.694 -1.709 -6.854 1.00 77.56 84 ALA A N 1
ATOM 697 C CA . ALA A 1 84 ? 10.392 -1.635 -8.135 1.00 77.56 84 ALA A CA 1
ATOM 698 C C . ALA A 1 84 ? 11.381 -0.462 -8.198 1.00 77.56 84 ALA A C 1
ATOM 700 O O . ALA A 1 84 ? 12.447 -0.582 -8.806 1.00 77.56 84 ALA A O 1
ATOM 701 N N . GLY A 1 85 ? 11.037 0.673 -7.584 1.00 71.06 85 GLY A N 1
ATOM 702 C CA . GLY A 1 85 ? 11.864 1.876 -7.523 1.00 71.06 85 GLY A CA 1
ATOM 703 C C . GLY A 1 85 ? 13.203 1.614 -6.847 1.00 71.06 85 GLY A C 1
ATOM 704 O O . GLY A 1 85 ? 14.236 2.053 -7.350 1.00 71.06 85 GLY A O 1
ATOM 705 N N . ASN A 1 86 ? 13.193 0.785 -5.801 1.00 67.69 86 ASN A N 1
ATOM 706 C CA . ASN A 1 86 ? 14.397 0.334 -5.105 1.00 67.69 86 ASN A CA 1
ATOM 707 C C . ASN A 1 86 ? 15.313 -0.553 -5.969 1.00 67.69 86 ASN A C 1
ATOM 709 O O . ASN A 1 86 ? 16.497 -0.694 -5.664 1.00 67.69 86 ASN A O 1
ATOM 713 N N . CYS A 1 87 ? 14.791 -1.177 -7.030 1.00 63.34 87 CYS A N 1
ATOM 714 C CA . CYS A 1 87 ? 15.532 -2.145 -7.845 1.00 63.34 87 CYS A CA 1
ATOM 715 C C . CYS A 1 87 ? 15.887 -1.649 -9.252 1.00 63.34 87 CYS A C 1
ATOM 717 O O . CYS A 1 87 ? 16.880 -2.102 -9.820 1.00 63.34 87 CYS A O 1
ATOM 719 N N . VAL A 1 88 ? 15.074 -0.768 -9.842 1.00 69.06 88 VAL A N 1
ATOM 720 C CA . VAL A 1 88 ? 15.130 -0.465 -11.282 1.00 69.06 88 VAL A CA 1
ATOM 721 C C . VAL A 1 88 ? 15.331 1.019 -11.545 1.00 69.06 88 VAL A C 1
ATOM 723 O O . VAL A 1 88 ? 16.265 1.392 -12.256 1.00 69.06 88 VAL A O 1
ATOM 726 N N . TYR A 1 89 ? 14.448 1.868 -11.017 1.00 69.94 89 TYR A N 1
ATOM 727 C CA . TYR A 1 89 ? 14.475 3.300 -11.295 1.00 69.94 89 TYR A CA 1
ATOM 728 C C . TYR A 1 89 ? 13.705 4.092 -10.236 1.00 69.94 89 TYR A C 1
ATOM 730 O O . TYR A 1 89 ? 12.485 3.984 -10.137 1.00 69.94 89 TYR A O 1
ATOM 738 N N . GLU A 1 90 ? 14.416 4.940 -9.494 1.00 74.25 90 GLU A N 1
ATOM 739 C CA . GLU A 1 90 ? 13.872 5.698 -8.358 1.00 74.25 90 GLU A CA 1
ATOM 740 C C . GLU A 1 90 ? 12.698 6.623 -8.731 1.00 74.25 90 GLU A C 1
ATOM 742 O O . GLU A 1 90 ? 11.848 6.886 -7.890 1.00 74.25 90 GLU A O 1
ATOM 747 N N . SER A 1 91 ? 12.591 7.086 -9.986 1.00 77.69 91 SER A N 1
ATOM 748 C CA . SER A 1 91 ? 11.473 7.942 -10.439 1.00 77.69 91 SER A CA 1
ATOM 749 C C . SER A 1 91 ? 10.316 7.158 -11.081 1.00 77.69 91 SER A C 1
ATOM 751 O O . SER A 1 91 ? 9.524 7.721 -11.839 1.00 77.69 91 SER A O 1
ATOM 753 N N . LEU A 1 92 ? 10.210 5.848 -10.815 1.00 76.19 92 LEU A N 1
ATOM 754 C CA . LEU A 1 92 ? 9.055 5.035 -11.216 1.00 76.19 92 LEU A CA 1
ATOM 755 C C . LEU A 1 92 ? 7.723 5.577 -10.666 1.00 76.19 92 LEU A C 1
ATOM 757 O O . LEU A 1 92 ? 6.796 5.689 -11.469 1.00 76.19 92 LEU A O 1
ATOM 761 N N . PRO A 1 93 ? 7.604 5.967 -9.380 1.00 79.81 93 PRO A N 1
ATOM 762 C CA . PRO A 1 93 ? 6.363 6.546 -8.861 1.00 79.81 93 PRO A CA 1
ATOM 763 C C . PRO A 1 93 ? 5.887 7.763 -9.673 1.00 79.81 93 PRO A C 1
ATOM 765 O O . PRO A 1 93 ? 4.735 7.804 -10.104 1.00 79.81 93 PRO A O 1
ATOM 768 N N . ASP A 1 94 ? 6.799 8.688 -10.003 1.00 80.38 94 ASP A N 1
ATOM 769 C CA . ASP A 1 94 ? 6.500 9.875 -10.820 1.00 80.38 94 ASP A CA 1
ATOM 770 C C . ASP A 1 94 ? 6.045 9.512 -12.242 1.00 80.38 94 ASP A C 1
ATOM 772 O O . ASP A 1 94 ? 5.173 10.160 -12.822 1.00 80.38 94 ASP A O 1
ATOM 776 N N . ALA A 1 95 ? 6.645 8.475 -12.836 1.00 80.00 95 ALA A N 1
ATOM 777 C CA . ALA A 1 95 ? 6.313 8.032 -14.188 1.00 80.00 95 ALA A CA 1
ATOM 778 C C . ALA A 1 95 ? 4.902 7.426 -14.285 1.00 80.00 95 ALA A C 1
ATOM 780 O O . ALA A 1 95 ? 4.289 7.477 -15.355 1.00 80.00 95 ALA A O 1
ATOM 781 N N . PHE A 1 96 ? 4.403 6.868 -13.180 1.00 81.31 96 PHE A N 1
ATOM 782 C CA . PHE A 1 96 ? 3.088 6.238 -13.077 1.00 81.31 96 PHE A CA 1
ATOM 783 C C . PHE A 1 96 ? 2.031 7.116 -12.387 1.00 81.31 96 PHE A C 1
ATOM 785 O O . PHE A 1 96 ? 0.911 6.644 -12.202 1.00 81.31 96 PHE A O 1
ATOM 792 N N . ASP A 1 97 ? 2.351 8.379 -12.065 1.00 85.00 97 ASP A N 1
ATOM 793 C CA . ASP A 1 97 ? 1.461 9.313 -11.346 1.00 85.00 97 ASP A CA 1
ATOM 794 C C . ASP A 1 97 ? 0.922 8.693 -10.043 1.00 85.00 97 ASP A C 1
ATOM 796 O O . ASP A 1 97 ? -0.275 8.708 -9.739 1.00 85.00 97 ASP A O 1
ATOM 800 N N . VAL A 1 98 ? 1.829 8.040 -9.313 1.00 87.88 98 VAL A N 1
ATOM 801 C CA . VAL A 1 98 ? 1.513 7.331 -8.078 1.00 87.88 98 VAL A CA 1
ATOM 802 C C . VAL A 1 98 ? 1.215 8.332 -6.980 1.00 87.88 98 VAL A C 1
ATOM 804 O O . VAL A 1 98 ? 1.997 9.239 -6.711 1.00 87.88 98 VAL A O 1
ATOM 807 N N . LYS A 1 99 ? 0.077 8.126 -6.324 1.00 89.44 99 LYS A N 1
ATOM 808 C CA . LYS A 1 99 ? -0.327 8.921 -5.173 1.00 89.44 99 LYS A CA 1
ATOM 809 C C . LYS A 1 99 ? 0.412 8.497 -3.915 1.00 89.44 99 LYS A C 1
ATOM 811 O O . LYS A 1 99 ? 0.699 7.312 -3.720 1.00 89.44 99 LYS A O 1
ATOM 816 N N . GLU A 1 100 ? 0.629 9.468 -3.039 1.00 89.69 100 GLU A N 1
ATOM 817 C CA . GLU A 1 100 ? 1.111 9.219 -1.685 1.00 89.69 100 GLU A CA 1
ATOM 818 C C . GLU A 1 100 ? 0.090 8.394 -0.885 1.00 89.69 100 GLU A C 1
ATOM 820 O O . GLU A 1 100 ? -1.113 8.410 -1.165 1.00 89.69 100 GLU A O 1
ATOM 825 N N . GLU A 1 101 ? 0.570 7.659 0.118 1.00 88.62 101 GLU A N 1
ATOM 826 C CA . GLU A 1 101 ? -0.258 6.765 0.934 1.00 88.62 101 GLU A CA 1
ATOM 827 C C . GLU A 1 101 ? -1.432 7.506 1.593 1.00 88.62 101 GLU A C 1
ATOM 829 O O . GLU A 1 101 ? -2.581 7.067 1.487 1.00 88.62 101 GLU A O 1
ATOM 834 N N . ASP A 1 102 ? -1.183 8.684 2.164 1.00 91.56 102 ASP A N 1
ATOM 835 C CA . ASP A 1 102 ? -2.199 9.548 2.769 1.00 91.56 102 ASP A CA 1
ATOM 836 C C . ASP A 1 102 ? -3.320 9.914 1.788 1.00 91.56 102 ASP A C 1
ATOM 838 O O . ASP A 1 102 ? -4.503 9.879 2.136 1.00 91.56 102 ASP A O 1
ATOM 842 N N . GLU A 1 103 ? -2.978 10.227 0.536 1.00 94.00 103 GLU A N 1
ATOM 843 C CA . GLU A 1 103 ? -3.962 10.581 -0.492 1.00 94.00 103 GLU A CA 1
ATOM 844 C C . GLU A 1 103 ? -4.885 9.409 -0.853 1.00 94.00 103 GLU A C 1
ATOM 846 O O . GLU A 1 103 ? -5.999 9.619 -1.350 1.00 94.00 103 GLU A O 1
ATOM 851 N N . ILE A 1 104 ? -4.432 8.178 -0.606 1.00 95.62 104 ILE A N 1
ATOM 852 C CA . ILE A 1 104 ? -5.177 6.946 -0.859 1.00 95.62 104 ILE A CA 1
ATOM 853 C C . ILE A 1 104 ? -5.990 6.546 0.380 1.00 95.62 104 ILE A C 1
ATOM 855 O O . ILE A 1 104 ? -7.174 6.211 0.254 1.00 95.62 104 ILE A O 1
ATOM 859 N N . LEU A 1 105 ? -5.385 6.595 1.572 1.00 95.69 105 LEU A N 1
ATOM 860 C CA . LEU A 1 105 ? -5.968 6.078 2.813 1.00 95.69 105 LEU A CA 1
ATOM 861 C C . LEU A 1 105 ? -6.894 7.069 3.523 1.00 95.69 105 LEU A C 1
ATOM 863 O O . LEU A 1 105 ? -7.963 6.659 3.978 1.00 95.69 105 LEU A O 1
ATOM 867 N N . VAL A 1 106 ? -6.563 8.363 3.579 1.00 95.75 106 VAL A N 1
ATOM 868 C CA . VAL A 1 106 ? -7.383 9.377 4.277 1.00 95.75 106 VAL A CA 1
ATOM 869 C C . VAL A 1 106 ? -8.826 9.413 3.754 1.00 95.75 106 VAL A C 1
ATOM 871 O O . VAL A 1 106 ? -9.766 9.448 4.556 1.00 95.75 106 VAL A O 1
ATOM 874 N N . PRO A 1 107 ? -9.086 9.318 2.432 1.00 96.88 107 PRO A N 1
ATOM 875 C CA . PRO A 1 107 ? -10.449 9.211 1.929 1.00 96.88 107 PRO A CA 1
ATOM 876 C C . PRO A 1 107 ? -11.207 7.960 2.390 1.00 96.88 107 PRO A C 1
ATOM 878 O O . PRO A 1 107 ? -12.401 7.875 2.122 1.00 96.88 107 PRO A O 1
ATOM 881 N N . LEU A 1 108 ? -10.585 6.966 3.019 1.00 97.06 108 LEU A N 1
ATOM 882 C CA . LEU A 1 108 ? -11.277 5.795 3.561 1.00 97.06 108 LEU A CA 1
ATOM 883 C C . LEU A 1 108 ? -11.761 6.021 4.997 1.00 97.06 108 LEU A C 1
ATOM 885 O O . LEU A 1 108 ? -12.727 5.375 5.402 1.00 97.06 108 LEU A O 1
ATOM 889 N N . PHE A 1 109 ? -11.191 6.983 5.730 1.00 96.00 109 PHE A N 1
ATOM 890 C CA . PHE A 1 109 ? -11.529 7.242 7.137 1.00 96.00 109 PHE A CA 1
ATOM 891 C C . PHE A 1 109 ? -13.010 7.575 7.331 1.00 96.00 109 PHE A C 1
ATOM 893 O O . PHE A 1 109 ? -13.632 7.131 8.285 1.00 96.00 109 PHE A O 1
ATOM 900 N N . ARG A 1 110 ? -13.644 8.237 6.359 1.00 94.31 110 ARG A N 1
ATOM 901 C CA . ARG A 1 110 ? -15.101 8.488 6.348 1.00 94.31 110 ARG A CA 1
ATOM 902 C C . ARG A 1 110 ? -15.976 7.226 6.455 1.00 94.31 110 ARG A C 1
ATOM 904 O O . ARG A 1 110 ? -17.162 7.349 6.744 1.00 94.31 110 ARG A O 1
ATOM 911 N N . GLY A 1 111 ? -15.431 6.039 6.183 1.00 94.62 111 GLY A N 1
ATOM 912 C CA . GLY A 1 111 ? -16.105 4.751 6.375 1.00 94.62 111 GLY A CA 1
ATOM 913 C C . GLY A 1 111 ? -15.831 4.081 7.728 1.00 94.62 111 GLY A C 1
ATOM 914 O O . GLY A 1 111 ? -16.329 2.979 7.953 1.00 94.62 111 GLY A O 1
ATOM 915 N N . MET A 1 112 ? -15.029 4.699 8.598 1.00 97.50 112 MET A N 1
ATOM 916 C CA . MET A 1 112 ? -14.612 4.163 9.895 1.00 97.50 112 MET A CA 1
ATOM 917 C C . MET A 1 112 ? -15.459 4.710 11.049 1.00 97.50 112 MET A C 1
ATOM 919 O O . MET A 1 112 ? -16.223 5.663 10.893 1.00 97.50 112 MET A O 1
ATOM 923 N N . ALA A 1 113 ? -15.328 4.090 12.224 1.00 97.38 113 ALA A N 1
ATOM 924 C CA . ALA A 1 113 ? -15.900 4.624 13.455 1.00 97.38 113 ALA A CA 1
ATOM 925 C C . ALA A 1 113 ? -15.187 5.926 13.860 1.00 97.38 113 ALA A C 1
ATOM 927 O O . ALA A 1 113 ? -13.995 6.078 13.613 1.00 97.38 113 ALA A O 1
ATOM 928 N N . GLU A 1 114 ? -15.896 6.848 14.520 1.00 97.38 114 GLU A N 1
ATOM 929 C CA . GLU A 1 114 ? -15.366 8.173 14.893 1.00 97.38 114 GLU A CA 1
ATOM 930 C C . GLU A 1 114 ? -14.063 8.095 15.705 1.00 97.38 114 GLU A C 1
ATOM 932 O O . GLU A 1 114 ? -13.165 8.911 15.526 1.00 97.38 114 GLU A O 1
ATOM 937 N N . GLU A 1 115 ? -13.945 7.096 16.579 1.00 96.25 115 GLU A N 1
ATOM 938 C CA . GLU A 1 115 ? -12.729 6.853 17.352 1.00 96.25 115 GLU A CA 1
ATOM 939 C C . GLU A 1 115 ? -11.528 6.509 16.463 1.00 96.25 115 GLU A C 1
ATOM 941 O O . GLU A 1 115 ? -10.459 7.087 16.639 1.00 96.25 115 GLU A O 1
ATOM 946 N N . ASP A 1 116 ? -11.716 5.629 15.479 1.00 96.69 116 ASP A N 1
ATOM 947 C CA . ASP A 1 116 ? -10.660 5.245 14.541 1.00 96.69 116 ASP A CA 1
ATOM 948 C C . ASP A 1 116 ? -10.262 6.424 13.648 1.00 96.69 116 ASP A C 1
ATOM 950 O O . ASP A 1 116 ? -9.081 6.620 13.379 1.00 96.69 116 ASP A O 1
ATOM 954 N N . VAL A 1 117 ? -11.243 7.228 13.214 1.00 97.12 117 VAL A N 1
ATOM 955 C CA . VAL A 1 117 ? -10.982 8.445 12.432 1.00 97.12 117 VAL A CA 1
ATOM 956 C C . VAL A 1 117 ? -10.089 9.392 13.218 1.00 97.12 117 VAL A C 1
ATOM 958 O O . VAL A 1 117 ? -9.057 9.802 12.700 1.00 97.12 117 VAL A O 1
ATOM 961 N N . ARG A 1 118 ? -10.448 9.693 14.475 1.00 96.44 118 ARG A N 1
ATOM 962 C CA . ARG A 1 118 ? -9.630 10.556 15.338 1.00 96.44 118 ARG A CA 1
ATOM 963 C C . ARG A 1 118 ? -8.220 10.010 15.505 1.00 96.44 118 ARG A C 1
ATOM 965 O O . ARG A 1 118 ? -7.273 10.769 15.361 1.00 96.44 118 ARG A O 1
ATOM 972 N N . PHE A 1 119 ? -8.087 8.709 15.756 1.00 95.12 119 PHE A N 1
ATOM 973 C CA . PHE A 1 119 ? -6.785 8.068 15.902 1.00 95.12 119 PHE A CA 1
ATOM 974 C C . PHE A 1 119 ? -5.901 8.272 14.662 1.00 95.12 119 PHE A C 1
ATOM 976 O O . PHE A 1 119 ? -4.783 8.767 14.780 1.00 95.12 119 PHE A O 1
ATOM 983 N N . PHE A 1 120 ? -6.399 7.952 13.463 1.00 94.69 120 PHE A N 1
ATOM 984 C CA . PHE A 1 120 ? -5.594 8.091 12.248 1.00 94.69 120 PHE A CA 1
ATOM 985 C C . PHE A 1 120 ? -5.366 9.548 11.828 1.00 94.69 120 PHE A C 1
ATOM 987 O O . PHE A 1 120 ? -4.302 9.862 11.292 1.00 94.69 120 PHE A O 1
ATOM 994 N N . ASP A 1 121 ? -6.315 10.448 12.093 1.00 95.25 121 ASP A N 1
ATOM 995 C CA . ASP A 1 121 ? -6.105 11.883 11.893 1.00 95.25 121 ASP A CA 1
ATOM 996 C C . ASP A 1 121 ? -5.002 12.419 12.819 1.00 95.25 121 ASP A C 1
ATOM 998 O O . ASP A 1 121 ? -4.122 13.136 12.348 1.00 95.25 121 ASP A O 1
ATOM 1002 N N . GLU A 1 122 ? -4.977 12.015 14.093 1.00 94.06 122 GLU A N 1
ATOM 1003 C CA . GLU A 1 122 ? -3.897 12.358 15.028 1.00 94.06 122 GLU A CA 1
ATOM 1004 C C . GLU A 1 122 ? -2.544 11.786 14.574 1.00 94.06 122 GLU A C 1
ATOM 1006 O O . GLU A 1 122 ? -1.531 12.486 14.638 1.00 94.06 122 GLU A O 1
ATOM 1011 N N . CYS A 1 123 ? -2.504 10.543 14.077 1.00 91.81 123 CYS A N 1
ATOM 1012 C CA . CYS A 1 123 ? -1.289 9.956 13.500 1.00 91.81 123 CYS A CA 1
ATOM 1013 C C . CYS A 1 123 ? -0.784 10.770 12.304 1.00 91.81 123 CYS A C 1
ATOM 1015 O O . CYS A 1 123 ? 0.406 11.076 12.226 1.00 91.81 123 CYS A O 1
ATOM 1017 N N . ARG A 1 124 ? -1.686 11.179 11.406 1.00 91.81 124 ARG A N 1
ATOM 1018 C CA . ARG A 1 124 ? -1.357 12.029 10.257 1.00 91.81 124 ARG A CA 1
ATOM 1019 C C . ARG A 1 124 ? -0.830 13.396 10.689 1.00 91.81 124 ARG A C 1
ATOM 1021 O O . ARG A 1 124 ? 0.208 13.831 10.203 1.00 91.81 124 ARG A O 1
ATOM 1028 N N . GLU A 1 125 ? -1.499 14.067 11.625 1.00 93.69 125 GLU A N 1
ATOM 1029 C CA . GLU A 1 125 ? -1.063 15.370 12.151 1.00 93.69 125 GLU A CA 1
ATOM 1030 C C . GLU A 1 125 ? 0.319 15.304 12.814 1.00 93.69 125 GLU A C 1
ATOM 1032 O O . GLU A 1 125 ? 1.083 16.270 12.784 1.00 93.69 125 GLU A O 1
ATOM 1037 N N . ARG A 1 126 ? 0.651 14.149 13.395 1.00 91.31 126 ARG A N 1
ATOM 1038 C CA . ARG A 1 126 ? 1.946 13.871 14.021 1.00 91.31 126 ARG A CA 1
ATOM 1039 C C . ARG A 1 126 ? 2.992 13.318 13.051 1.00 91.31 126 ARG A C 1
ATOM 1041 O O . ARG A 1 126 ? 4.113 13.082 13.495 1.00 91.31 126 ARG A O 1
ATOM 1048 N N . ASN A 1 127 ? 2.652 13.157 11.770 1.00 88.50 127 ASN A N 1
ATOM 1049 C CA . ASN A 1 127 ? 3.506 12.583 10.732 1.00 88.50 127 ASN A CA 1
ATOM 1050 C C . ASN A 1 127 ? 4.030 11.186 11.105 1.00 88.50 127 ASN A C 1
ATOM 1052 O O . ASN A 1 127 ? 5.222 10.919 10.971 1.00 88.50 127 ASN A O 1
ATOM 1056 N N . VAL A 1 128 ? 3.128 10.351 11.630 1.00 89.00 128 VAL A N 1
ATOM 1057 C CA . VAL A 1 128 ? 3.381 8.952 12.007 1.00 89.00 128 VAL A CA 1
ATOM 1058 C C . VAL A 1 128 ? 2.306 7.997 11.464 1.00 89.00 128 VAL A C 1
ATOM 1060 O O . VAL A 1 128 ? 1.895 7.031 12.116 1.00 89.00 128 VAL A O 1
ATOM 1063 N N . LEU A 1 129 ? 1.698 8.340 10.322 1.00 90.12 129 LEU A N 1
ATOM 1064 C CA . LEU A 1 129 ? 0.620 7.534 9.740 1.00 90.12 129 LEU A CA 1
ATOM 1065 C C . LEU A 1 129 ? 1.157 6.246 9.113 1.00 90.12 129 LEU A C 1
ATOM 1067 O O . LEU A 1 129 ? 0.516 5.205 9.245 1.00 90.12 129 LEU A O 1
ATOM 1071 N N . ASP A 1 130 ? 2.324 6.306 8.482 1.00 88.31 130 ASP A N 1
ATOM 1072 C CA . ASP A 1 130 ? 3.014 5.172 7.869 1.00 88.31 130 ASP A CA 1
ATOM 1073 C C . ASP A 1 130 ? 3.346 4.097 8.909 1.00 88.31 130 ASP A C 1
ATOM 1075 O O . ASP A 1 130 ? 3.015 2.927 8.705 1.00 88.31 130 ASP A O 1
ATOM 1079 N N . GLU A 1 131 ? 3.871 4.459 10.087 1.00 86.81 131 GLU A N 1
ATOM 1080 C CA . GLU A 1 131 ? 4.115 3.444 11.118 1.00 86.81 131 GLU A CA 1
ATOM 1081 C C . GLU A 1 131 ? 2.799 2.879 11.677 1.00 86.81 131 GLU A C 1
ATOM 1083 O O . GLU A 1 131 ? 2.698 1.693 11.985 1.00 86.81 131 GLU A O 1
ATOM 1088 N N . ASN A 1 132 ? 1.738 3.688 11.737 1.00 90.00 132 ASN A N 1
ATOM 1089 C CA . ASN A 1 132 ? 0.414 3.232 12.176 1.00 90.00 132 ASN A CA 1
ATOM 1090 C C . ASN A 1 132 ? -0.415 2.560 11.070 1.00 90.00 132 ASN A C 1
ATOM 1092 O O . ASN A 1 132 ? -1.553 2.163 11.316 1.00 90.00 132 ASN A O 1
ATOM 1096 N N . THR A 1 133 ? 0.148 2.390 9.875 1.00 92.12 133 THR A N 1
ATOM 1097 C CA . THR A 1 133 ? -0.446 1.640 8.760 1.00 92.12 133 THR A CA 1
ATOM 1098 C C . THR A 1 133 ? 0.496 0.561 8.218 1.00 92.12 133 THR A C 1
ATOM 1100 O O . THR A 1 133 ? 0.157 -0.123 7.251 1.00 92.12 133 THR A O 1
ATOM 1103 N N . GLU A 1 134 ? 1.624 0.306 8.896 1.00 91.31 134 GLU A N 1
ATOM 1104 C CA . GLU A 1 134 ? 2.655 -0.644 8.465 1.00 91.31 134 GLU A CA 1
ATOM 1105 C C . GLU A 1 134 ? 2.076 -2.034 8.149 1.00 91.31 134 GLU A C 1
ATOM 1107 O O . GLU A 1 134 ? 2.459 -2.652 7.157 1.00 91.31 134 GLU A O 1
ATOM 1112 N N . LEU A 1 135 ? 1.108 -2.536 8.930 1.00 92.38 135 LEU A N 1
ATOM 1113 C CA . LEU A 1 135 ? 0.533 -3.870 8.698 1.00 92.38 135 LEU A CA 1
ATOM 1114 C C . LEU A 1 135 ? -0.254 -3.954 7.390 1.00 92.38 135 LEU A C 1
ATOM 1116 O O . LEU A 1 135 ? -0.370 -5.039 6.819 1.00 92.38 135 LEU A O 1
ATOM 1120 N N . ILE A 1 136 ? -0.787 -2.833 6.901 1.00 94.38 136 ILE A N 1
ATOM 1121 C CA . ILE A 1 136 ? -1.449 -2.760 5.595 1.00 94.38 136 ILE A CA 1
ATOM 1122 C C . ILE A 1 136 ? -0.413 -2.940 4.487 1.00 94.38 136 ILE A C 1
ATOM 1124 O O . ILE A 1 136 ? -0.629 -3.755 3.586 1.00 94.38 136 ILE A O 1
ATOM 1128 N N . SER A 1 137 ? 0.724 -2.254 4.600 1.00 91.31 137 SER A N 1
ATOM 1129 C CA . SER A 1 137 ? 1.854 -2.418 3.685 1.00 91.31 137 SER A CA 1
ATOM 1130 C C . SER A 1 137 ? 2.382 -3.857 3.721 1.00 91.31 137 SER A C 1
ATOM 1132 O O . SER A 1 137 ? 2.449 -4.515 2.685 1.00 91.31 137 SER A O 1
ATOM 1134 N N . ARG A 1 138 ? 2.608 -4.431 4.915 1.00 91.50 138 ARG A N 1
ATOM 1135 C CA . ARG A 1 138 ? 3.035 -5.838 5.075 1.00 91.50 138 ARG A CA 1
ATOM 1136 C C . ARG A 1 138 ? 2.025 -6.838 4.521 1.00 91.50 138 ARG A C 1
ATOM 1138 O O . ARG A 1 138 ? 2.410 -7.894 4.020 1.00 91.50 138 ARG A O 1
ATOM 1145 N N . ALA A 1 139 ? 0.729 -6.544 4.568 1.00 94.19 139 ALA A N 1
ATOM 1146 C CA . ALA A 1 139 ? -0.284 -7.420 3.988 1.00 94.19 139 ALA A CA 1
ATOM 1147 C C . ALA A 1 139 ? -0.175 -7.526 2.453 1.00 94.19 139 ALA A C 1
ATOM 1149 O O . ALA A 1 139 ? -0.679 -8.498 1.878 1.00 94.19 139 ALA A O 1
ATOM 1150 N N . VAL A 1 140 ? 0.499 -6.581 1.791 1.00 92.88 140 VAL A N 1
ATOM 1151 C CA . VAL A 1 140 ? 0.801 -6.620 0.358 1.00 92.88 140 VAL A CA 1
ATOM 1152 C C . VAL A 1 140 ? 2.210 -7.168 0.150 1.00 92.88 140 VAL A C 1
ATOM 1154 O O . VAL A 1 140 ? 3.194 -6.611 0.618 1.00 92.88 140 VAL A O 1
ATOM 1157 N N . LYS A 1 141 ? 2.322 -8.275 -0.584 1.00 89.69 141 LYS A N 1
ATOM 1158 C CA . LYS A 1 141 ? 3.617 -8.863 -0.939 1.00 89.69 141 LYS A CA 1
ATOM 1159 C C . LYS A 1 141 ? 3.780 -8.898 -2.450 1.00 89.69 141 LYS A C 1
ATOM 1161 O O . LYS A 1 141 ? 2.918 -9.434 -3.144 1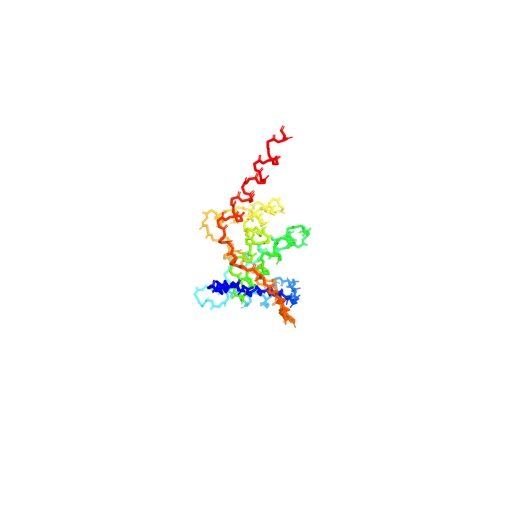.00 89.69 141 LYS A O 1
ATOM 1166 N N . VAL A 1 142 ? 4.894 -8.367 -2.940 1.00 88.31 142 VAL A N 1
ATOM 1167 C CA . VAL A 1 142 ? 5.292 -8.449 -4.348 1.00 88.31 142 VAL A CA 1
ATOM 1168 C C . VAL A 1 142 ? 6.264 -9.615 -4.509 1.00 88.31 142 VAL A C 1
ATOM 1170 O O . VAL A 1 142 ? 7.225 -9.752 -3.755 1.00 88.31 142 VAL A O 1
ATOM 1173 N N . GLU A 1 143 ? 6.004 -10.483 -5.477 1.00 88.88 143 GLU A N 1
ATOM 1174 C CA . GLU A 1 143 ? 6.879 -11.593 -5.839 1.00 88.88 143 GLU A CA 1
ATOM 1175 C C . GLU A 1 143 ? 7.274 -11.458 -7.308 1.00 88.88 143 GLU A C 1
ATOM 1177 O O . GLU A 1 143 ? 6.421 -11.503 -8.191 1.00 88.88 143 GLU A O 1
ATOM 1182 N N . TRP A 1 144 ? 8.566 -11.277 -7.567 1.00 86.12 144 TRP A N 1
ATOM 1183 C CA . TRP A 1 144 ? 9.107 -11.139 -8.918 1.00 86.12 144 TRP A CA 1
ATOM 1184 C C . TRP A 1 144 ? 9.123 -12.494 -9.630 1.00 86.12 144 TRP A C 1
ATOM 1186 O O . TRP A 1 144 ? 9.741 -13.444 -9.148 1.00 86.12 144 TRP A O 1
ATOM 1196 N N . GLU A 1 145 ? 8.449 -12.583 -10.774 1.00 88.69 145 GLU A N 1
ATOM 1197 C CA . GLU A 1 145 ? 8.364 -13.808 -11.578 1.00 88.69 145 GLU A CA 1
ATOM 1198 C C . GLU A 1 145 ? 9.410 -13.824 -12.697 1.00 88.69 145 GLU A C 1
ATOM 1200 O O . GLU A 1 145 ? 9.965 -14.878 -13.014 1.00 88.69 145 GLU A O 1
ATOM 1205 N N . GLY A 1 146 ? 9.723 -12.659 -13.266 1.00 81.44 146 GLY A N 1
ATOM 1206 C CA . GLY A 1 146 ? 10.657 -12.555 -14.377 1.00 81.44 146 GLY A CA 1
ATOM 1207 C C . GLY A 1 146 ? 11.018 -11.120 -14.732 1.00 81.44 146 GLY A C 1
ATOM 1208 O O . GLY A 1 146 ? 10.361 -10.161 -14.328 1.00 81.44 146 GLY A O 1
ATOM 1209 N N . ALA A 1 147 ? 12.094 -10.982 -15.499 1.00 82.75 147 ALA A N 1
ATOM 1210 C CA . ALA A 1 147 ? 12.490 -9.725 -16.107 1.00 82.75 147 ALA A CA 1
ATOM 1211 C C . ALA A 1 147 ? 13.046 -9.998 -17.504 1.00 82.75 147 ALA A C 1
ATOM 1213 O O . ALA A 1 147 ? 13.930 -10.840 -17.677 1.00 82.75 147 ALA A O 1
ATOM 1214 N N . GLU A 1 148 ? 12.552 -9.259 -1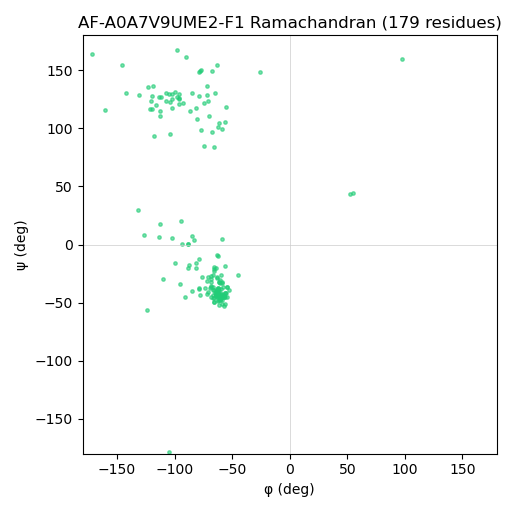8.490 1.00 82.25 148 GLU A N 1
ATOM 1215 C CA . GLU A 1 148 ? 13.035 -9.309 -19.864 1.00 82.25 148 GLU A CA 1
ATOM 1216 C C . GLU A 1 148 ? 13.573 -7.940 -20.274 1.00 82.25 148 GLU A C 1
ATOM 1218 O O . GLU A 1 148 ? 12.966 -6.903 -20.003 1.00 82.25 148 GLU A O 1
ATOM 1223 N N . VAL A 1 149 ? 14.725 -7.937 -20.947 1.00 78.56 149 VAL A N 1
ATOM 1224 C CA . VAL A 1 149 ? 15.317 -6.726 -21.519 1.00 78.56 149 VAL A CA 1
ATOM 1225 C C . VAL A 1 149 ? 15.433 -6.904 -23.023 1.00 78.56 149 VAL A C 1
ATOM 1227 O O . VAL A 1 149 ? 16.172 -7.760 -23.508 1.00 78.56 149 VAL A O 1
ATOM 1230 N N . GLU A 1 150 ? 14.717 -6.069 -23.764 1.00 80.56 150 GLU A N 1
ATOM 1231 C CA . GLU A 1 150 ? 14.780 -6.005 -25.217 1.00 80.56 150 GLU A CA 1
ATOM 1232 C C . GLU A 1 150 ? 15.633 -4.796 -25.627 1.00 80.56 150 GLU A C 1
ATOM 1234 O O . GLU A 1 150 ? 15.300 -3.644 -25.334 1.00 80.56 150 GLU A O 1
ATOM 1239 N N . GLU A 1 151 ? 16.753 -5.055 -26.302 1.00 76.31 151 GLU A N 1
ATOM 1240 C CA . GLU A 1 151 ? 17.633 -4.017 -26.839 1.00 76.31 151 GLU A CA 1
ATOM 1241 C C . GLU A 1 151 ? 17.255 -3.694 -28.293 1.00 76.31 151 GLU A C 1
ATOM 1243 O O . GLU A 1 151 ? 17.315 -4.544 -29.182 1.00 76.31 151 GLU A O 1
ATOM 1248 N N . MET A 1 152 ? 16.927 -2.433 -28.558 1.00 72.75 152 MET A N 1
ATOM 1249 C CA . MET A 1 152 ? 16.626 -1.912 -29.888 1.00 72.75 152 MET A CA 1
ATOM 1250 C C . MET A 1 152 ? 17.717 -0.928 -30.320 1.00 72.75 152 MET A C 1
ATOM 1252 O O . MET A 1 152 ? 17.882 0.148 -29.744 1.00 72.75 152 MET A O 1
ATOM 1256 N N . LYS A 1 153 ? 18.469 -1.284 -31.369 1.00 69.81 153 LYS A N 1
ATOM 1257 C CA . LYS A 1 153 ? 19.555 -0.454 -31.919 1.00 69.81 153 LYS A CA 1
ATOM 1258 C C . LYS A 1 153 ? 19.094 0.302 -33.149 1.00 69.81 153 LYS A C 1
ATOM 1260 O O . LYS A 1 153 ? 18.603 -0.301 -34.104 1.00 69.81 153 LYS A O 1
ATOM 1265 N N . ARG A 1 154 ? 19.360 1.607 -33.182 1.00 66.25 154 ARG A N 1
ATOM 1266 C CA . ARG A 1 154 ? 19.213 2.419 -34.389 1.00 66.25 154 ARG A CA 1
ATOM 1267 C C . ARG A 1 154 ? 20.470 3.249 -34.622 1.00 66.25 154 ARG A C 1
ATOM 1269 O O . ARG A 1 154 ? 20.934 3.969 -33.747 1.00 66.25 154 ARG A O 1
ATOM 1276 N N . ARG A 1 155 ? 21.016 3.163 -35.834 1.00 65.12 155 ARG A N 1
ATOM 1277 C CA . ARG A 1 155 ? 22.066 4.075 -36.305 1.00 65.12 155 ARG A CA 1
ATOM 1278 C C . ARG A 1 155 ? 21.410 5.326 -36.872 1.00 65.12 155 ARG A C 1
ATOM 1280 O O . ARG A 1 155 ? 20.473 5.224 -37.668 1.00 65.12 155 ARG A O 1
ATOM 1287 N N . MET A 1 156 ? 21.875 6.492 -36.445 1.00 63.53 156 MET A N 1
ATOM 1288 C CA . MET A 1 156 ? 21.402 7.784 -36.923 1.00 63.53 156 MET A CA 1
ATOM 1289 C C . MET A 1 156 ? 22.572 8.594 -37.478 1.00 63.53 156 MET A C 1
ATOM 1291 O O . MET A 1 156 ? 23.631 8.671 -36.863 1.00 63.53 156 MET A O 1
ATOM 1295 N N . ALA A 1 157 ? 22.370 9.217 -38.638 1.00 51.69 157 ALA A N 1
ATOM 1296 C CA . ALA A 1 157 ? 23.326 10.174 -39.183 1.00 51.69 157 ALA A CA 1
ATOM 1297 C C . ALA A 1 157 ? 23.172 11.532 -38.471 1.00 51.69 157 ALA A C 1
ATOM 1299 O O . ALA A 1 157 ? 22.067 12.079 -38.406 1.00 51.69 157 ALA A O 1
ATOM 1300 N N . GLY A 1 158 ? 24.279 12.075 -37.962 1.00 58.41 158 GLY A N 1
ATOM 1301 C CA . GLY A 1 158 ? 24.367 13.359 -37.264 1.00 58.41 158 GLY A CA 1
ATOM 1302 C C . GLY A 1 158 ? 24.338 13.259 -35.732 1.00 58.41 158 GLY A C 1
ATOM 1303 O O . GLY A 1 158 ? 23.867 12.277 -35.161 1.00 58.41 158 GLY A O 1
ATOM 1304 N N . ASP A 1 159 ? 24.822 14.307 -35.056 1.00 54.84 159 ASP A N 1
ATOM 1305 C CA . ASP A 1 159 ? 24.761 14.453 -33.593 1.00 54.84 159 ASP A CA 1
ATOM 1306 C C . ASP A 1 159 ? 23.307 14.566 -33.103 1.00 54.84 159 ASP A C 1
ATOM 1308 O O . ASP A 1 159 ? 22.535 15.413 -33.578 1.00 54.84 159 ASP A O 1
ATOM 1312 N N . VAL A 1 160 ? 22.940 13.774 -32.087 1.00 55.66 160 VAL A N 1
ATOM 1313 C CA . VAL A 1 160 ? 21.668 13.934 -31.363 1.00 55.66 160 VAL A CA 1
ATOM 1314 C C . VAL A 1 160 ? 21.677 15.304 -30.686 1.00 55.66 160 VAL A C 1
ATOM 1316 O O . VAL A 1 160 ? 22.305 15.532 -29.651 1.00 55.66 160 VAL A O 1
ATOM 1319 N N . LYS A 1 161 ? 20.988 16.266 -31.304 1.00 48.97 161 LYS A N 1
ATOM 1320 C CA . LYS A 1 161 ? 20.855 17.626 -30.780 1.00 48.97 161 LYS A CA 1
ATOM 1321 C C . LYS A 1 161 ? 20.287 17.580 -29.359 1.00 48.97 161 LYS A C 1
ATOM 1323 O O . LYS A 1 161 ? 19.161 17.135 -29.156 1.00 48.97 161 LYS A O 1
ATOM 1328 N N . ARG A 1 162 ? 21.093 18.090 -28.416 1.00 53.34 162 ARG A N 1
ATOM 1329 C CA . ARG A 1 162 ? 20.857 18.242 -26.969 1.00 53.34 162 ARG A CA 1
ATOM 1330 C C . ARG A 1 162 ? 19.373 18.360 -26.546 1.00 53.34 162 ARG A C 1
ATOM 1332 O O . ARG A 1 162 ? 18.602 19.060 -27.214 1.00 53.34 162 ARG A O 1
ATOM 1339 N N . PRO A 1 163 ? 19.018 17.860 -25.342 1.00 50.09 163 PRO A N 1
ATOM 1340 C CA . PRO A 1 163 ? 17.683 17.951 -24.723 1.00 50.09 163 PRO A CA 1
ATOM 1341 C C . PRO A 1 163 ? 16.996 19.330 -24.794 1.00 50.09 163 PRO A C 1
ATOM 1343 O O . PRO A 1 163 ? 15.769 19.422 -24.808 1.00 50.09 163 PRO A O 1
ATOM 1346 N N . GLU A 1 164 ? 17.759 20.422 -24.887 1.00 46.16 164 GLU A N 1
ATOM 1347 C CA . GLU A 1 164 ? 17.248 21.792 -25.011 1.00 46.16 164 GLU A CA 1
ATOM 1348 C C . GLU A 1 164 ? 16.403 22.045 -26.271 1.00 46.16 164 GLU A C 1
ATOM 1350 O O . GLU A 1 164 ? 15.462 22.843 -26.219 1.00 46.16 164 GLU A O 1
ATOM 1355 N N . ILE A 1 165 ? 16.685 21.378 -27.399 1.00 53.66 165 ILE A N 1
ATOM 1356 C CA . ILE A 1 165 ? 15.916 21.566 -28.644 1.00 53.66 165 ILE A CA 1
ATOM 1357 C C . ILE A 1 165 ? 14.596 20.795 -28.589 1.00 53.66 165 ILE A C 1
ATOM 1359 O O . ILE A 1 165 ? 13.558 21.339 -28.981 1.00 53.66 165 ILE A O 1
ATOM 1363 N N . VAL A 1 166 ? 14.594 19.590 -28.014 1.00 52.19 166 VAL A N 1
ATOM 1364 C CA . VAL A 1 166 ? 13.365 18.828 -27.736 1.00 52.19 166 VAL A CA 1
ATOM 1365 C C . VAL A 1 166 ? 12.499 19.584 -26.726 1.00 52.19 166 VAL A C 1
ATOM 1367 O O . VAL A 1 166 ? 11.307 19.778 -26.964 1.00 52.19 166 VAL A O 1
ATOM 1370 N N . ARG A 1 167 ? 13.100 20.146 -25.666 1.00 52.38 167 ARG A N 1
ATOM 1371 C CA . ARG A 1 167 ? 12.406 20.985 -24.675 1.00 52.38 167 ARG A CA 1
ATOM 1372 C C . ARG A 1 167 ? 11.814 22.254 -25.299 1.00 52.38 167 ARG A C 1
ATOM 1374 O O . ARG A 1 167 ? 10.646 22.555 -25.058 1.00 52.38 167 ARG A O 1
ATOM 1381 N N . LYS A 1 168 ? 12.556 22.967 -26.161 1.00 52.72 168 LYS A N 1
ATOM 1382 C CA . LYS A 1 168 ? 12.036 24.127 -26.920 1.00 52.72 168 LYS A CA 1
ATOM 1383 C C . LYS A 1 168 ? 10.903 23.742 -27.871 1.00 52.72 168 LYS A C 1
ATOM 1385 O O . LYS A 1 168 ? 9.954 24.512 -28.024 1.00 52.72 168 LYS A O 1
ATOM 1390 N N . THR A 1 169 ? 10.982 22.571 -28.498 1.00 55.22 169 THR A N 1
ATOM 1391 C CA . THR A 1 169 ? 9.952 22.088 -29.428 1.00 55.22 169 THR A CA 1
ATOM 1392 C C . THR A 1 169 ? 8.684 21.677 -28.677 1.00 55.22 169 THR A C 1
ATOM 1394 O O . THR A 1 169 ? 7.603 22.121 -29.058 1.00 55.22 169 THR A O 1
ATOM 1397 N N . LYS A 1 170 ? 8.808 20.971 -27.542 1.00 52.59 170 LYS A N 1
ATOM 1398 C CA . LYS A 1 170 ? 7.694 20.628 -26.638 1.00 52.59 170 LYS A CA 1
ATOM 1399 C C . LYS A 1 170 ? 6.993 21.886 -26.104 1.00 52.59 170 LYS A C 1
ATOM 1401 O O . LYS A 1 170 ? 5.776 21.999 -26.216 1.00 52.59 170 LYS A O 1
ATOM 1406 N N . LEU A 1 171 ? 7.753 22.889 -25.648 1.00 54.88 171 LEU A N 1
ATOM 1407 C CA . LEU A 1 171 ? 7.217 24.187 -25.199 1.00 54.88 171 LEU A CA 1
ATOM 1408 C C . LEU A 1 171 ? 6.477 24.956 -26.307 1.00 54.88 171 LEU A C 1
ATOM 1410 O O . LEU A 1 171 ? 5.439 25.564 -26.048 1.00 54.88 171 LEU A O 1
ATOM 1414 N N . ARG A 1 172 ? 6.984 24.935 -27.548 1.00 57.50 172 ARG A N 1
ATOM 1415 C CA . ARG A 1 172 ? 6.303 25.560 -28.697 1.00 57.50 172 ARG A CA 1
ATOM 1416 C C . ARG A 1 172 ? 5.024 24.822 -29.086 1.00 57.50 172 ARG A C 1
ATOM 1418 O O . ARG A 1 172 ? 4.057 25.480 -29.465 1.00 57.50 172 ARG A O 1
ATOM 1425 N N . LEU A 1 173 ? 5.017 23.492 -28.998 1.00 49.28 173 LEU A N 1
ATOM 1426 C CA . LEU A 1 173 ? 3.839 22.679 -29.296 1.00 49.28 173 LEU A CA 1
ATOM 1427 C C . LEU A 1 173 ? 2.733 22.924 -28.263 1.00 49.28 173 LEU A C 1
ATOM 1429 O O . LEU A 1 173 ? 1.601 23.206 -28.644 1.00 49.28 173 LEU A O 1
ATOM 1433 N N . MET A 1 174 ? 3.079 22.925 -26.971 1.00 54.91 174 MET A N 1
ATOM 1434 C CA . MET A 1 174 ? 2.119 23.195 -25.899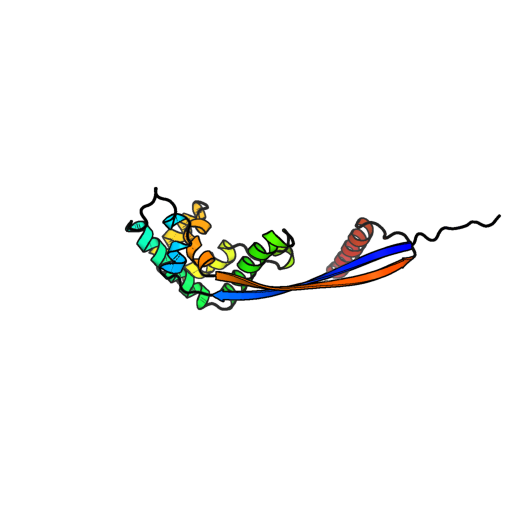 1.00 54.91 174 MET A CA 1
ATOM 1435 C C . MET A 1 174 ? 1.531 24.606 -25.985 1.00 54.91 174 MET A C 1
ATOM 1437 O O . MET A 1 174 ? 0.318 24.747 -25.900 1.00 54.91 174 MET A O 1
ATOM 1441 N N . LYS A 1 175 ? 2.347 25.636 -26.268 1.00 56.38 175 LYS A N 1
ATOM 1442 C CA . LYS A 1 175 ? 1.843 27.008 -26.480 1.00 56.38 175 LYS A CA 1
ATOM 1443 C C . LYS A 1 175 ? 0.860 27.130 -27.648 1.00 56.38 175 LYS A C 1
ATOM 1445 O O . LYS A 1 175 ? -0.031 27.966 -27.590 1.00 56.38 175 LYS A O 1
ATOM 1450 N N . ARG A 1 176 ? 1.018 26.333 -28.712 1.00 55.28 176 ARG A N 1
ATOM 1451 C CA . ARG A 1 176 ? 0.093 26.330 -29.863 1.00 55.28 176 ARG A CA 1
ATOM 1452 C C . ARG A 1 176 ? -1.220 25.607 -29.579 1.00 55.28 176 ARG A C 1
A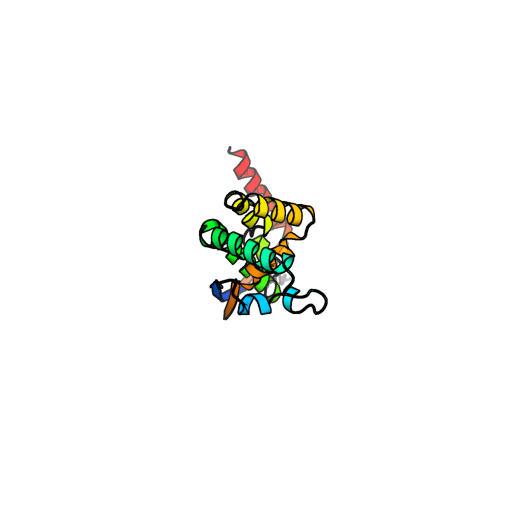TOM 1454 O O . ARG A 1 176 ? -2.216 25.910 -30.230 1.00 55.28 176 ARG A O 1
ATOM 1461 N N . LEU A 1 177 ? -1.202 24.637 -28.669 1.00 47.06 177 LEU A N 1
ATOM 1462 C CA . LEU A 1 177 ? -2.385 23.877 -28.276 1.00 47.06 177 LEU A CA 1
ATOM 1463 C C . LEU A 1 177 ? -3.250 24.670 -27.291 1.00 47.06 177 LEU A C 1
ATOM 1465 O O . LEU A 1 177 ? -4.465 24.661 -27.429 1.00 47.06 177 LEU A O 1
ATOM 1469 N N . THR A 1 178 ? -2.641 25.428 -26.375 1.00 47.56 178 THR A N 1
ATOM 1470 C CA . THR A 1 178 ? -3.372 26.273 -25.416 1.00 47.56 178 THR A CA 1
ATOM 1471 C C . THR A 1 178 ? -3.833 27.617 -25.982 1.00 47.56 178 THR A C 1
ATOM 1473 O O . THR A 1 178 ? -4.765 28.200 -25.448 1.00 47.56 178 THR A O 1
ATOM 1476 N N . SER A 1 179 ? -3.244 28.108 -27.079 1.00 50.50 179 SER A N 1
ATOM 1477 C CA . SER A 1 179 ? -3.679 29.345 -27.752 1.00 50.50 179 SER A CA 1
ATOM 1478 C C . SER A 1 179 ? -4.822 29.150 -28.762 1.00 50.50 179 SER A C 1
ATOM 1480 O O . SER A 1 179 ? -5.087 30.053 -29.555 1.00 50.50 179 SER A O 1
ATOM 1482 N N . LYS A 1 180 ? -5.406 27.948 -28.840 1.00 45.34 180 LYS A N 1
ATOM 1483 C CA . LYS A 1 180 ? -6.532 27.604 -29.732 1.00 45.34 180 LYS A CA 1
ATOM 1484 C C . LYS A 1 180 ? -7.833 27.280 -28.977 1.00 45.34 180 LYS A C 1
ATOM 1486 O O . LYS A 1 180 ? -8.808 26.888 -29.613 1.00 45.34 180 LYS A O 1
ATOM 1491 N N . THR A 1 181 ? -7.826 27.471 -27.664 1.00 42.56 181 THR A N 1
ATOM 1492 C CA . THR A 1 181 ? -8.994 27.591 -26.777 1.00 42.56 181 THR A CA 1
ATOM 1493 C C . THR A 1 181 ? -9.164 29.050 -26.408 1.00 42.56 181 THR A C 1
ATOM 1495 O O . THR A 1 181 ? -10.324 29.505 -26.386 1.00 42.56 181 THR A O 1
#

pLDDT: mean 78.5, std 17.26, range [37.09, 97.81]

Secondary structure (DSSP, 8-state):
--------EEEEEEEEEEEEEEEEE----HHHHHTSHHHH-TTS-TT-HHHHHHHHHHHHHHHHHHT-HHHHHHHHHHHHHHHHHTTT-TTHHHHTTPPPHHHHHHHHHTTS-HHHHHHHHHHHHTT-TTGGGHHHHHHEEEEEEEEEEEEEEEEEES----HHHHHHHHHHHHHHHHTT-

Foldseek 3Di:
DDPPPPQPKDKDKDKDKDWDKDKFQAQLDPVLVCVAPQVVPPVRPCPDPVNVVLSVLLNVLLVLCVVDVVLVVLVLLQLVQVVVCVPPNVCSCVVVVRDDPCVSRLVSLVVDDPVSNVVLVVCVVVVNNCSSNVSSSSSIDMGTDDMDMDMDIDIDGHDPPDPVVVVVVVVVVVVVVVVVD

Radius of gyration: 24.51 Å; Cα contacts (8 Å, |Δi|>4): 174; chains: 1; bounding box: 57×44×77 Å

Sequence (181 aa):
MNSDEHETETLEMHYRVTLDFRMLVRAINDEVCQESFFFNDQSISAGEPDFEENIERQRRLYKLLRNNPTALDQYLLSALTQEAGNCVYESLPDAFDVKEEDEILVPLFRGMAEEDVRFFDECRERNVLDENTELISRAVKVEWEGAEVEEMKRRMAGDVKRPEIVRKTKLRLMKRLTSKT